Protein AF-A0A8H5XNK8-F1 (afdb_monomer_lite)

pLDDT: mean 71.05, std 21.67, range [24.95, 96.69]

Foldseek 3Di:
DDDDDDDDDDDDDDPDDDPPPPPDDPVRVCVVVVVVCPVDDQLVVDPVSVDDPPVSVVVLVVLVVDPWPALPVCNPDDLVVVVVVLLPAFQVRLVVQLVPGPVSVSSSCVDPLNVCCSVFPVVLVVLCVQFVNSRPHHSNLLSVQQADQAFPPPRHGFQKQQNNRRTGHHPVCLQFFLQLQKDFPVVQCCDPPNVVCCVVCVVQLVVLLVVLVWDKTWDFDPVCPVRRDIGIMTRLVSSLVSVCVVPVVCNVVSVVSSGRDDSVRSVSSMDRHWHQDPVVRDIDGDDPDPDPPPDDDDDDDDDDDDDDDDDDDPVGPPDDDPDDDDDDDDDDDDDDDQAFPDPDPPGQGDLDDDPVCVVVVQDNVNVNVVSVD

Radius of gyration: 31.31 Å; chains: 1; bounding box: 100×71×87 Å

Organism: NCBI:txid78864

Secondary structure (DSSP, 8-state):
---------PPPPPS----------HHHHHHHHHHT-TT---GGG-TTTTS--HHHHHHHHHTTSS-PPP-GGGGGS-HHHHHHHHHHSBHHHHHHHHHH-HHHHHHHHH-HHHHHHHHH-HHHHHHHHHTT-TTT-BHHHHHHHHH--B-TTTSSB--EEETTTTEEE-HHHHHH-GGG-EEEHHHHTTSTTHHHHHHHHHHHHHHHHHHTT--EEEEE-TT-GGG--EEEEEEHHHHHHHHHHH-GGGHHHHHHHHSS--HHHHHHTEEE--EEETTTTEEE-S-SS------------------------TT-TT---S--PPPP-----S-----BSSSSTTPPBPS---GGGGGGT--HHHHHHHH--

InterPro domains:
  IPR001810 F-box domain [PF00646] (75-114)
  IPR001810 F-box domain [PS50181] (71-117)
  IPR001810 F-box domain [SM00256] (77-117)
  IPR036047 F-box-like domain superfamily [SSF81383] (67-143)

Structure (mmCIF, N/CA/C/O backbone):
data_AF-A0A8H5XNK8-F1
#
_entry.id   AF-A0A8H5XNK8-F1
#
loop_
_atom_site.group_PDB
_atom_site.id
_atom_site.type_symbol
_atom_site.label_atom_id
_atom_site.label_alt_id
_atom_site.label_comp_id
_atom_site.label_asym_id
_atom_site.label_entity_id
_atom_site.label_seq_id
_atom_site.pdbx_PDB_ins_code
_atom_site.Cartn_x
_atom_site.Cartn_y
_atom_site.Cartn_z
_atom_site.occupancy
_atom_site.B_iso_or_equiv
_atom_site.auth_seq_id
_atom_site.auth_comp_id
_atom_site.auth_asym_id
_atom_site.auth_atom_id
_atom_site.pdbx_PDB_model_num
ATOM 1 N N . MET A 1 1 ? 76.153 5.757 34.297 1.00 32.72 1 MET A N 1
ATOM 2 C CA . MET A 1 1 ? 75.874 4.574 33.452 1.00 32.72 1 MET A CA 1
ATOM 3 C C . MET A 1 1 ? 74.370 4.561 33.191 1.00 32.72 1 MET A C 1
ATOM 5 O O . MET A 1 1 ? 73.627 4.430 34.147 1.00 32.72 1 MET A O 1
ATOM 9 N N . ALA A 1 2 ? 73.928 5.152 32.073 1.00 27.48 2 ALA A N 1
ATOM 10 C CA . ALA A 1 2 ? 73.467 4.457 30.849 1.00 27.48 2 ALA A CA 1
ATOM 11 C C . ALA A 1 2 ? 72.125 3.717 31.084 1.00 27.48 2 ALA A C 1
ATOM 13 O O . ALA A 1 2 ? 72.091 2.770 31.853 1.00 27.48 2 ALA A O 1
ATOM 14 N N . SER A 1 3 ? 70.970 4.271 30.678 1.00 26.03 3 SER A N 1
ATOM 15 C CA . SER A 1 3 ? 70.318 4.142 29.350 1.00 26.03 3 SER A CA 1
ATOM 16 C C . SER A 1 3 ? 70.072 2.695 28.902 1.00 26.03 3 SER A C 1
ATOM 18 O O . SER A 1 3 ? 71.036 1.965 28.710 1.00 26.03 3 SER A O 1
ATOM 20 N N . ILE A 1 4 ? 68.810 2.322 28.643 1.00 28.48 4 ILE A N 1
ATOM 21 C CA . ILE A 1 4 ? 68.252 2.020 27.302 1.00 28.48 4 ILE A CA 1
ATOM 22 C C . ILE A 1 4 ? 66.760 1.637 27.421 1.00 28.48 4 ILE A C 1
ATOM 24 O O . ILE A 1 4 ? 66.303 1.065 28.406 1.00 28.48 4 ILE A O 1
ATOM 28 N N . SER A 1 5 ? 66.028 2.046 26.389 1.00 28.84 5 SER A N 1
ATOM 29 C CA . SER A 1 5 ? 64.602 1.955 26.093 1.00 28.84 5 SER A CA 1
ATOM 30 C C . SER A 1 5 ? 64.026 0.539 25.939 1.00 28.84 5 SER A C 1
ATOM 32 O O . SER A 1 5 ? 64.722 -0.411 25.596 1.00 28.84 5 SER A O 1
ATOM 34 N N . ALA A 1 6 ? 62.699 0.442 26.071 1.00 29.59 6 ALA A N 1
ATOM 35 C CA . ALA A 1 6 ? 61.889 -0.646 25.529 1.00 29.59 6 ALA A CA 1
ATOM 36 C C . ALA A 1 6 ? 60.647 -0.068 24.831 1.00 29.59 6 ALA A C 1
ATOM 38 O O . ALA A 1 6 ? 60.169 1.014 25.166 1.00 29.59 6 ALA A O 1
ATOM 39 N N . ALA A 1 7 ? 60.211 -0.772 23.793 1.00 28.89 7 ALA A N 1
ATOM 40 C CA . ALA A 1 7 ? 59.585 -0.240 22.596 1.00 28.89 7 ALA A CA 1
ATOM 41 C C . ALA A 1 7 ? 58.053 -0.092 22.634 1.00 28.89 7 ALA A C 1
ATOM 43 O O . ALA A 1 7 ? 57.337 -0.836 23.298 1.00 28.89 7 ALA A O 1
ATOM 44 N N . ASN A 1 8 ? 57.602 0.852 21.802 1.00 30.77 8 ASN A N 1
ATOM 45 C CA . ASN A 1 8 ? 56.279 1.013 21.201 1.00 30.77 8 ASN A CA 1
ATOM 46 C C . ASN A 1 8 ? 55.412 -0.255 21.137 1.00 30.77 8 ASN A C 1
ATOM 48 O O . ASN A 1 8 ? 55.750 -1.212 20.441 1.00 30.77 8 ASN A O 1
ATOM 52 N N . THR A 1 9 ? 54.193 -0.159 21.670 1.00 34.34 9 THR A N 1
ATOM 53 C CA . THR A 1 9 ? 53.023 -0.788 21.045 1.00 34.34 9 THR A CA 1
ATOM 54 C C . THR A 1 9 ? 51.966 0.289 20.820 1.00 34.34 9 THR A C 1
ATOM 56 O O . THR A 1 9 ? 51.575 1.017 21.729 1.00 34.34 9 THR A O 1
ATOM 59 N N . ASN A 1 10 ? 51.614 0.464 19.548 1.00 31.45 10 ASN A N 1
ATOM 60 C CA . ASN A 1 10 ? 50.808 1.566 19.046 1.00 31.45 10 ASN A CA 1
ATOM 61 C C . ASN A 1 10 ? 49.364 1.484 19.548 1.00 31.45 10 ASN A C 1
ATOM 63 O O . ASN A 1 10 ? 48.697 0.458 19.414 1.00 31.45 10 ASN A O 1
ATOM 67 N N . SER A 1 11 ? 48.876 2.611 20.055 1.00 34.69 11 SER A N 1
ATOM 68 C CA . SER A 1 11 ? 47.466 2.894 20.276 1.00 34.69 11 SER A CA 1
ATOM 69 C C . SER A 1 11 ? 46.718 2.927 18.940 1.00 34.69 11 SER A C 1
ATOM 71 O O . SER A 1 11 ? 47.108 3.617 18.000 1.00 34.69 11 SER A O 1
ATOM 73 N N . VAL A 1 12 ? 45.625 2.168 18.856 1.00 35.09 12 VAL A N 1
ATOM 74 C CA . VAL A 1 12 ? 44.656 2.232 17.754 1.00 35.09 12 VAL A CA 1
ATOM 75 C C . VAL A 1 12 ? 43.855 3.533 17.897 1.00 35.09 12 VAL A C 1
ATOM 77 O O . VAL A 1 12 ? 43.151 3.681 18.899 1.00 35.09 12 VAL A O 1
ATOM 80 N N . PRO A 1 13 ? 43.914 4.480 16.942 1.00 35.59 13 PRO A N 1
ATOM 81 C CA . PRO A 1 13 ? 43.094 5.683 16.997 1.00 35.59 13 PRO A CA 1
ATOM 82 C C . PRO A 1 13 ? 41.694 5.403 16.438 1.00 35.59 13 PRO A C 1
ATOM 84 O O . PRO A 1 13 ? 41.540 4.831 15.357 1.00 35.59 13 PRO A O 1
ATOM 87 N N . GLY A 1 14 ? 40.670 5.831 17.178 1.00 32.03 14 GLY A N 1
ATOM 88 C CA . GLY A 1 14 ? 39.282 5.883 16.721 1.00 32.03 14 GLY A CA 1
ATOM 89 C C . GLY A 1 14 ? 39.064 6.870 15.560 1.00 32.03 14 GLY A C 1
ATOM 90 O O . GLY A 1 14 ? 39.940 7.676 15.239 1.00 32.03 14 GLY A O 1
ATOM 91 N N . PRO A 1 15 ? 37.890 6.830 14.903 1.00 34.53 15 PRO A N 1
ATOM 92 C CA . PRO A 1 15 ? 37.631 7.575 13.680 1.00 34.53 15 PRO A CA 1
ATOM 93 C C . PRO A 1 15 ? 37.173 9.000 14.011 1.00 34.53 15 PRO A C 1
ATOM 95 O O . PRO A 1 15 ? 36.000 9.329 13.863 1.00 34.53 15 PRO A O 1
ATOM 98 N N . SER A 1 16 ? 38.070 9.860 14.488 1.00 40.97 16 SER A N 1
ATOM 99 C CA . SER A 1 16 ? 37.728 11.271 14.704 1.00 40.97 16 SER A CA 1
ATOM 100 C C . SER A 1 16 ? 38.958 12.171 14.777 1.00 40.97 16 SER A C 1
ATOM 102 O O . SER A 1 16 ? 39.317 12.624 15.858 1.00 40.97 16 SER A O 1
ATOM 104 N N . SER A 1 17 ? 39.577 12.431 13.623 1.00 40.44 17 SER A N 1
ATOM 105 C CA . SER A 1 17 ? 40.285 13.688 13.307 1.00 40.44 17 SER A CA 1
ATOM 106 C C . SER A 1 17 ? 41.051 13.551 11.987 1.00 40.44 17 SER A C 1
ATOM 108 O O . SER A 1 17 ? 42.273 13.465 11.954 1.00 40.44 17 SER A O 1
ATOM 110 N N . ILE A 1 18 ? 40.336 13.546 10.859 1.00 34.66 18 ILE A N 1
ATOM 111 C CA . ILE A 1 18 ? 40.973 13.941 9.597 1.00 34.66 18 ILE A CA 1
ATOM 112 C C . ILE A 1 18 ? 40.663 15.430 9.434 1.00 34.66 18 ILE A C 1
ATOM 114 O O . ILE A 1 18 ? 39.493 15.757 9.214 1.00 34.66 18 ILE A O 1
ATOM 118 N N . PRO A 1 19 ? 41.644 16.341 9.562 1.00 39.75 19 PRO A N 1
ATOM 119 C CA . PRO A 1 19 ? 41.454 17.718 9.145 1.00 39.75 19 PRO A CA 1
ATOM 120 C C . PRO A 1 19 ? 41.376 17.698 7.619 1.00 39.75 19 PRO A C 1
ATOM 122 O O . PRO A 1 19 ? 42.378 17.577 6.919 1.00 39.75 19 PRO A O 1
ATOM 125 N N . GLN A 1 20 ? 40.156 17.692 7.094 1.00 42.81 20 GLN A N 1
ATOM 126 C CA . GLN A 1 20 ? 39.916 17.830 5.669 1.00 42.81 20 GLN A CA 1
ATOM 127 C C . GLN A 1 20 ? 39.694 19.307 5.371 1.00 42.81 20 GLN A C 1
ATOM 129 O O . GLN A 1 20 ? 38.555 19.747 5.239 1.00 42.81 20 GLN A O 1
ATOM 134 N N . ASP A 1 21 ? 40.790 20.047 5.194 1.00 45.97 21 ASP A N 1
ATOM 135 C CA . ASP A 1 21 ? 40.783 21.228 4.326 1.00 45.97 21 ASP A CA 1
ATOM 136 C C . ASP A 1 21 ? 40.610 20.746 2.881 1.00 45.97 21 ASP A C 1
ATOM 138 O O . ASP A 1 21 ? 41.521 20.733 2.055 1.00 45.97 21 ASP A O 1
ATOM 142 N N . ILE A 1 22 ? 39.411 20.251 2.584 1.00 49.03 22 ILE A N 1
ATOM 143 C CA . ILE A 1 22 ? 39.001 19.919 1.233 1.00 49.03 22 ILE A CA 1
ATOM 144 C C . ILE A 1 22 ? 38.351 21.176 0.674 1.00 49.03 22 ILE A C 1
ATOM 146 O O . ILE A 1 22 ? 37.147 21.401 0.793 1.00 49.03 22 ILE A O 1
ATOM 150 N N . ILE A 1 23 ? 39.168 21.985 0.003 1.00 54.19 23 ILE A N 1
ATOM 151 C CA . ILE A 1 23 ? 38.692 22.958 -0.980 1.00 54.19 23 ILE A CA 1
ATOM 152 C C . ILE A 1 23 ? 38.263 22.158 -2.222 1.00 54.19 23 ILE A C 1
ATOM 154 O O . ILE A 1 23 ? 38.895 22.212 -3.271 1.00 54.19 23 ILE A O 1
ATOM 158 N N . ALA A 1 24 ? 37.222 21.333 -2.094 1.00 53.94 24 ALA A N 1
ATOM 159 C CA . ALA A 1 24 ? 36.575 20.707 -3.238 1.00 53.94 24 ALA A CA 1
ATOM 160 C C . ALA A 1 24 ? 35.239 21.391 -3.462 1.00 53.94 24 ALA A C 1
ATOM 162 O O . ALA A 1 24 ? 34.384 21.479 -2.578 1.00 53.94 24 ALA A O 1
ATOM 163 N N . THR A 1 25 ? 35.045 21.857 -4.687 1.00 57.81 25 THR A N 1
ATOM 164 C CA . THR A 1 25 ? 33.745 22.359 -5.115 1.00 57.81 25 THR A CA 1
ATOM 165 C C . THR A 1 25 ? 32.716 21.230 -5.048 1.00 57.81 25 THR A C 1
ATOM 167 O O . THR A 1 25 ? 33.030 20.055 -5.257 1.00 57.81 25 THR A O 1
ATOM 170 N N . ARG A 1 26 ? 31.450 21.574 -4.778 1.00 51.44 26 ARG A N 1
ATOM 171 C CA . ARG A 1 26 ? 30.322 20.622 -4.724 1.00 51.44 26 ARG A CA 1
ATOM 172 C C . ARG A 1 26 ? 30.320 19.645 -5.911 1.00 51.44 26 ARG A C 1
ATOM 174 O O . ARG A 1 26 ? 30.007 18.473 -5.736 1.00 51.44 26 ARG A O 1
ATOM 181 N N . SER A 1 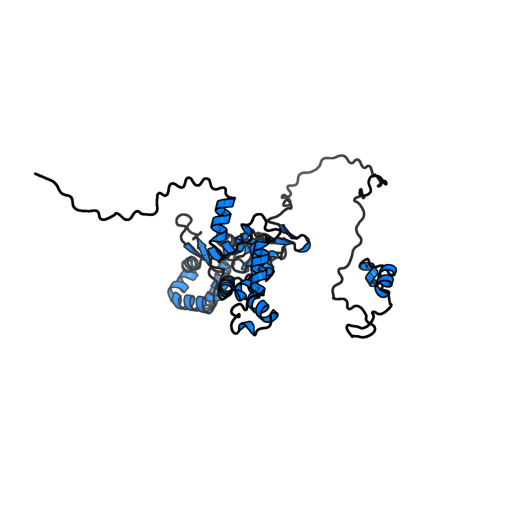27 ? 30.704 20.108 -7.099 1.00 50.09 27 SER A N 1
ATOM 182 C CA . SER A 1 27 ? 30.832 19.310 -8.324 1.00 50.09 27 SER A CA 1
ATOM 183 C C . SER A 1 27 ? 31.926 18.236 -8.259 1.00 50.09 27 SER A C 1
ATOM 185 O O . SER A 1 27 ? 31.691 17.122 -8.719 1.00 50.09 27 SER A O 1
ATOM 187 N N . GLN A 1 28 ? 33.086 18.519 -7.660 1.00 54.88 28 GLN A N 1
ATOM 188 C CA . GLN A 1 28 ? 34.176 17.549 -7.476 1.00 54.88 28 GLN A CA 1
ATOM 189 C C . GLN A 1 28 ? 33.830 16.485 -6.434 1.00 54.88 28 GLN A C 1
ATOM 191 O O . GLN A 1 28 ? 34.132 15.305 -6.619 1.00 54.88 28 GLN A O 1
ATOM 196 N N . ILE A 1 29 ? 33.146 16.881 -5.358 1.00 56.84 29 ILE A N 1
ATOM 197 C CA . ILE A 1 29 ? 32.638 15.934 -4.357 1.00 56.84 29 ILE A CA 1
ATOM 198 C C . ILE A 1 29 ? 31.609 15.010 -5.013 1.00 56.84 29 ILE A C 1
ATOM 200 O O . ILE A 1 29 ? 31.686 13.789 -4.870 1.00 56.84 29 ILE A O 1
ATOM 204 N N . LEU A 1 30 ? 30.685 15.580 -5.794 1.00 51.66 30 LEU A N 1
ATOM 205 C CA . LEU A 1 30 ? 29.700 14.805 -6.534 1.00 51.66 30 LEU A CA 1
ATOM 206 C C . LEU A 1 30 ? 30.373 13.861 -7.527 1.00 51.66 30 LEU A C 1
ATOM 208 O O . LEU A 1 30 ? 30.094 12.676 -7.436 1.00 51.66 30 LEU A O 1
ATOM 212 N N . SER A 1 31 ? 31.297 14.304 -8.387 1.00 49.34 31 SER A N 1
ATOM 213 C CA . SER A 1 31 ? 31.944 13.427 -9.381 1.00 49.34 31 SER A CA 1
ATOM 214 C C . SER A 1 31 ? 32.706 12.262 -8.736 1.00 49.34 31 SER A C 1
ATOM 216 O O . SER A 1 31 ? 32.579 11.114 -9.168 1.00 49.34 31 SER A O 1
ATOM 218 N N . THR A 1 32 ? 33.414 12.528 -7.638 1.00 49.41 32 THR A N 1
ATOM 219 C CA . THR A 1 32 ? 34.201 11.523 -6.913 1.00 49.41 32 THR A CA 1
ATOM 220 C C . THR A 1 32 ? 33.297 10.506 -6.208 1.00 49.41 32 THR A C 1
ATOM 222 O O . THR A 1 32 ? 33.551 9.298 -6.244 1.00 49.41 32 THR A O 1
ATOM 225 N N . CYS A 1 33 ? 32.193 10.962 -5.606 1.00 46.28 33 CYS A N 1
ATOM 226 C CA . CYS A 1 33 ? 31.203 10.086 -4.979 1.00 46.28 33 CYS A CA 1
ATOM 227 C C . CYS A 1 33 ? 30.304 9.356 -5.998 1.00 46.28 33 CYS A C 1
ATOM 229 O O . CYS A 1 33 ? 29.860 8.240 -5.713 1.00 46.28 33 CYS A O 1
ATOM 231 N N . PHE A 1 34 ? 30.065 9.938 -7.179 1.00 43.72 34 PHE A N 1
ATOM 232 C CA . PHE A 1 34 ? 29.278 9.351 -8.271 1.00 43.72 34 PHE A CA 1
ATOM 233 C C . PHE A 1 34 ? 30.010 8.155 -8.890 1.00 43.72 34 PHE A C 1
ATOM 235 O O . PHE A 1 34 ? 29.407 7.107 -9.118 1.00 43.72 34 PHE A O 1
ATOM 242 N N . TYR A 1 35 ? 31.330 8.269 -9.078 1.00 40.91 35 TYR A N 1
ATOM 243 C CA . TYR A 1 35 ? 32.138 7.229 -9.721 1.00 40.91 35 TYR A CA 1
ATOM 244 C C . TYR A 1 35 ? 32.355 5.988 -8.837 1.00 40.91 35 TYR A C 1
ATOM 246 O O . TYR A 1 35 ? 32.480 4.874 -9.344 1.00 40.91 35 TYR A O 1
ATOM 254 N N . LYS A 1 36 ? 32.335 6.136 -7.503 1.00 39.12 36 LYS A N 1
ATOM 255 C CA . LYS A 1 36 ? 32.510 5.005 -6.567 1.00 39.12 36 LYS A CA 1
ATOM 256 C C . LYS A 1 36 ? 31.215 4.260 -6.201 1.00 39.12 36 LYS A C 1
ATOM 258 O O . LYS A 1 36 ? 31.288 3.224 -5.544 1.00 39.12 36 LYS A O 1
ATOM 263 N N . ARG A 1 37 ? 30.028 4.715 -6.631 1.00 41.09 37 ARG A N 1
ATOM 264 C CA . ARG A 1 37 ? 28.730 4.051 -6.354 1.00 41.09 37 ARG A CA 1
ATOM 265 C C . ARG A 1 37 ? 28.011 3.594 -7.629 1.00 41.09 37 ARG A C 1
ATOM 267 O O . ARG A 1 37 ? 26.828 3.842 -7.827 1.00 41.09 37 ARG A O 1
ATOM 274 N N . THR A 1 38 ? 28.687 2.797 -8.450 1.00 41.47 38 THR A N 1
ATOM 275 C CA . THR A 1 38 ? 28.131 2.171 -9.673 1.00 41.47 38 THR A CA 1
ATOM 276 C C . THR A 1 38 ? 26.986 1.169 -9.431 1.00 41.47 38 THR A C 1
ATOM 278 O O . THR A 1 38 ? 26.374 0.675 -10.379 1.00 41.47 38 THR A O 1
ATOM 281 N N . LYS A 1 39 ? 26.650 0.859 -8.169 1.00 38.78 39 LYS A N 1
ATOM 282 C CA . LYS A 1 39 ? 25.538 -0.040 -7.807 1.00 38.78 39 LYS A CA 1
ATOM 283 C C . LYS A 1 39 ? 24.173 0.663 -7.770 1.00 38.78 39 LYS A C 1
ATOM 285 O O . LYS A 1 39 ? 23.156 -0.005 -7.941 1.00 38.78 39 LYS A O 1
ATOM 290 N N . TYR A 1 40 ? 24.146 1.987 -7.604 1.00 41.91 40 TYR A N 1
ATOM 291 C CA . TYR A 1 40 ? 22.915 2.771 -7.506 1.00 41.91 40 TYR A CA 1
ATOM 292 C C . TYR A 1 40 ? 23.060 4.086 -8.282 1.00 41.91 40 TYR A C 1
ATOM 294 O O . TYR A 1 40 ? 23.410 5.118 -7.716 1.00 41.91 40 TYR A O 1
ATOM 302 N N . TYR A 1 41 ? 22.805 4.050 -9.591 1.00 43.78 41 TYR A N 1
ATOM 303 C CA . TYR A 1 41 ? 22.605 5.280 -10.358 1.00 43.78 41 TYR A CA 1
ATOM 304 C C . TYR A 1 41 ? 21.284 5.911 -9.902 1.00 43.78 41 TYR A C 1
ATOM 306 O O . TYR A 1 41 ? 20.224 5.297 -10.047 1.00 43.78 41 TYR A O 1
ATOM 314 N N . PHE A 1 42 ? 21.367 7.099 -9.303 1.00 49.62 42 PHE A N 1
ATOM 315 C CA . PHE A 1 42 ? 20.225 7.908 -8.887 1.00 49.62 42 PHE A CA 1
ATOM 316 C C . PHE A 1 42 ? 20.154 9.129 -9.809 1.00 49.62 42 PHE A C 1
ATOM 318 O O . PHE A 1 42 ? 20.866 10.104 -9.558 1.00 49.62 42 PHE A O 1
ATOM 325 N N . PRO A 1 43 ? 19.319 9.094 -10.865 1.00 46.09 43 PRO A N 1
ATOM 326 C CA . PRO A 1 43 ? 19.233 10.177 -11.840 1.00 46.09 43 PRO A CA 1
ATOM 327 C C . PRO A 1 43 ? 19.004 11.540 -11.174 1.00 46.09 43 PRO A C 1
ATOM 329 O O . PRO A 1 43 ? 19.616 12.518 -11.553 1.00 46.09 43 PRO A O 1
ATOM 332 N N . HIS A 1 44 ? 18.210 11.605 -10.103 1.00 44.16 44 HIS A N 1
ATOM 333 C CA . HIS A 1 44 ? 17.762 12.856 -9.467 1.00 44.16 44 HIS A CA 1
ATOM 334 C C . HIS A 1 44 ? 18.840 13.688 -8.756 1.00 44.16 44 HIS A C 1
ATOM 336 O O . HIS A 1 44 ? 18.548 14.800 -8.327 1.00 44.16 44 HIS A O 1
ATOM 342 N N . HIS A 1 45 ? 20.064 13.176 -8.613 1.00 45.97 45 HIS A N 1
ATOM 343 C CA . HIS A 1 45 ? 21.196 13.958 -8.102 1.00 45.97 45 HIS A CA 1
ATOM 344 C C . HIS A 1 45 ? 22.039 14.592 -9.213 1.00 45.97 45 HIS A C 1
ATOM 346 O O . HIS A 1 45 ? 22.966 15.343 -8.910 1.00 45.97 45 HIS A O 1
ATOM 352 N N . ASP A 1 46 ? 21.719 14.301 -10.473 1.00 48.66 46 ASP A N 1
ATOM 353 C CA . ASP A 1 46 ? 22.350 14.904 -11.634 1.00 48.66 46 ASP A CA 1
ATOM 354 C C . ASP A 1 46 ? 21.573 16.180 -12.030 1.00 48.66 46 ASP A C 1
ATOM 356 O O . ASP A 1 46 ? 20.393 16.115 -12.379 1.00 48.66 46 ASP A O 1
ATOM 360 N N . PRO A 1 47 ? 22.183 17.373 -11.942 1.00 46.06 47 PRO A N 1
ATOM 361 C CA . PRO A 1 47 ? 21.529 18.618 -12.332 1.00 46.06 47 PRO A CA 1
ATOM 362 C C . PRO A 1 47 ? 21.238 18.714 -13.844 1.00 46.06 47 PRO A C 1
ATOM 364 O O . PRO A 1 47 ? 20.552 19.645 -14.251 1.00 46.06 47 PRO A O 1
ATOM 367 N N . GLN A 1 48 ? 21.707 17.768 -14.672 1.00 49.69 48 GLN A N 1
ATOM 368 C CA . GLN A 1 48 ? 21.480 17.722 -16.126 1.00 49.69 48 GLN A CA 1
ATOM 369 C C . GLN A 1 48 ? 20.464 16.645 -16.575 1.00 49.69 48 GLN A C 1
ATOM 371 O O . GLN A 1 48 ? 20.406 16.300 -17.751 1.00 49.69 48 GLN A O 1
ATOM 376 N N . VAL A 1 49 ? 19.613 16.139 -15.668 1.00 48.28 49 VAL A N 1
ATOM 377 C CA . VAL A 1 49 ? 18.629 15.042 -15.884 1.00 48.28 49 VAL A CA 1
ATOM 378 C C . VAL A 1 49 ? 17.734 15.146 -17.123 1.00 48.28 49 VAL A C 1
ATOM 380 O O . VAL A 1 49 ? 17.173 14.134 -17.546 1.00 48.28 49 VAL A O 1
ATOM 383 N N . GLU A 1 50 ? 17.547 16.328 -17.706 1.00 49.69 50 GLU A N 1
ATOM 384 C CA . GLU A 1 50 ? 16.670 16.486 -18.872 1.00 49.69 50 GLU A CA 1
ATOM 385 C C . GLU A 1 50 ? 17.211 15.802 -20.135 1.00 49.69 50 GLU A C 1
ATOM 387 O O . GLU A 1 50 ? 16.420 15.382 -20.979 1.00 49.69 50 GLU A O 1
ATOM 392 N N . GLN A 1 51 ? 18.523 15.565 -20.215 1.00 53.75 51 GLN A N 1
ATOM 393 C CA . GLN A 1 51 ? 19.141 14.701 -21.218 1.00 53.75 51 GLN A CA 1
ATOM 394 C C . GLN A 1 51 ? 20.195 13.839 -20.527 1.00 53.75 51 GLN A C 1
ATOM 396 O O . GLN A 1 51 ? 21.174 14.357 -19.999 1.00 53.75 51 GLN A O 1
ATOM 401 N N . PHE A 1 52 ? 20.014 12.512 -20.526 1.00 48.38 52 PHE A N 1
ATOM 402 C CA . PHE A 1 52 ? 21.062 11.603 -20.053 1.00 48.38 52 PHE A CA 1
ATOM 403 C C . PHE A 1 52 ? 22.395 11.982 -20.719 1.00 48.38 52 PHE A C 1
ATOM 405 O O . PHE A 1 52 ? 22.445 12.184 -21.934 1.00 48.38 52 PHE A O 1
ATOM 412 N N . SER A 1 53 ? 23.474 12.104 -19.942 1.00 52.84 53 SER A N 1
ATOM 413 C CA . SER A 1 53 ? 24.777 12.455 -20.510 1.00 52.84 53 SER A CA 1
ATOM 414 C C . SER A 1 53 ? 25.208 11.415 -21.554 1.00 52.84 53 SER A C 1
ATOM 416 O O . SER A 1 53 ? 24.808 10.246 -21.492 1.00 52.84 53 SER A O 1
ATOM 418 N N . LYS A 1 54 ? 26.050 11.808 -22.522 1.00 53.94 54 LYS A N 1
ATOM 419 C CA . LYS A 1 54 ? 26.578 10.883 -23.546 1.00 53.94 54 LYS A CA 1
ATOM 420 C C . LYS A 1 54 ? 27.209 9.631 -22.929 1.00 53.94 54 LYS A C 1
ATOM 422 O O . LYS A 1 54 ? 27.099 8.560 -23.517 1.00 53.94 54 LYS A O 1
ATOM 427 N N . ASP A 1 55 ? 27.815 9.739 -21.750 1.00 51.19 55 ASP A N 1
ATOM 428 C CA . ASP A 1 55 ? 28.423 8.605 -21.049 1.00 51.19 55 ASP A CA 1
ATOM 429 C C . ASP A 1 55 ? 27.385 7.694 -20.378 1.00 51.19 55 ASP A C 1
ATOM 431 O O . ASP A 1 55 ? 27.559 6.477 -20.372 1.00 51.19 55 ASP A O 1
ATOM 435 N N . VAL A 1 56 ? 26.263 8.241 -19.896 1.00 54.38 56 VAL A N 1
ATOM 436 C CA . VAL A 1 56 ? 25.116 7.449 -19.422 1.00 54.38 56 VAL A CA 1
ATOM 437 C C . VAL A 1 56 ? 24.446 6.726 -20.593 1.00 54.38 56 VAL A C 1
ATOM 439 O O . VAL A 1 56 ? 24.202 5.522 -20.506 1.00 54.38 56 VAL A O 1
ATOM 442 N N . TYR A 1 57 ? 24.245 7.405 -21.729 1.00 54.97 57 TYR A N 1
ATOM 443 C CA . TYR A 1 57 ? 23.825 6.754 -22.975 1.00 54.97 57 TYR A CA 1
ATOM 444 C C . TYR A 1 57 ? 24.814 5.671 -23.416 1.00 54.97 57 TYR A C 1
ATOM 446 O O . TYR A 1 57 ? 24.377 4.614 -23.859 1.00 54.97 57 TYR A O 1
ATOM 454 N N . ARG A 1 58 ? 26.129 5.886 -23.262 1.00 53.25 58 ARG A N 1
ATOM 455 C CA . ARG A 1 58 ? 27.174 4.905 -23.606 1.00 53.25 58 ARG A CA 1
ATOM 456 C C . ARG A 1 58 ? 27.197 3.700 -22.656 1.00 53.25 58 ARG A C 1
ATOM 458 O O . ARG A 1 58 ? 27.426 2.576 -23.088 1.00 53.25 58 ARG A O 1
ATOM 465 N N . LEU A 1 59 ? 26.914 3.906 -21.371 1.00 54.53 59 LEU A N 1
ATOM 466 C CA . LEU A 1 59 ? 26.727 2.839 -20.381 1.00 54.53 59 LEU A CA 1
ATOM 467 C C . LEU A 1 59 ? 25.500 1.985 -20.702 1.00 54.53 59 LEU A C 1
ATOM 469 O O . LEU A 1 59 ? 25.584 0.755 -20.680 1.00 54.53 59 LEU A O 1
ATOM 473 N N . PHE A 1 60 ? 24.376 2.625 -21.038 1.00 49.94 60 PHE A N 1
ATOM 474 C CA . PHE A 1 60 ? 23.201 1.910 -21.519 1.00 49.94 60 PHE A CA 1
ATOM 475 C C . PHE A 1 60 ? 23.500 1.212 -22.850 1.00 49.94 60 PHE A C 1
ATOM 477 O O . PHE A 1 60 ? 23.177 0.038 -22.966 1.00 49.94 60 PHE A O 1
ATOM 484 N N . SER A 1 61 ? 24.188 1.853 -23.804 1.00 50.75 61 SER A N 1
ATOM 485 C CA . SER A 1 61 ? 24.508 1.278 -25.121 1.00 50.75 61 SER A CA 1
ATOM 486 C C . SER A 1 61 ? 25.465 0.074 -25.046 1.00 50.75 61 SER A C 1
ATOM 488 O O . SER A 1 61 ? 25.279 -0.906 -25.767 1.00 50.75 61 SER A O 1
ATOM 490 N N . HIS A 1 62 ? 26.433 0.076 -24.123 1.00 44.56 62 HIS A N 1
ATOM 491 C CA . HIS A 1 62 ? 27.299 -1.081 -23.858 1.00 44.56 62 HIS A CA 1
ATOM 492 C C . HIS A 1 62 ? 26.584 -2.242 -23.152 1.00 44.56 62 HIS A C 1
ATOM 494 O O . HIS A 1 62 ? 27.026 -3.384 -23.286 1.00 44.56 62 HIS A O 1
ATOM 500 N N . CYS A 1 63 ? 25.457 -2.000 -22.470 1.00 44.03 63 CYS A N 1
ATOM 501 C CA . CYS A 1 63 ? 24.614 -3.082 -21.947 1.00 44.03 63 CYS A CA 1
ATOM 502 C C . CYS A 1 63 ? 23.919 -3.897 -23.054 1.00 44.03 63 CYS A C 1
ATOM 504 O O . CYS A 1 63 ? 23.452 -4.993 -22.760 1.00 44.03 63 CYS A O 1
ATOM 506 N N . TYR A 1 64 ? 23.866 -3.405 -24.300 1.00 44.25 64 TYR A N 1
ATOM 507 C CA . TYR A 1 64 ? 23.284 -4.137 -25.437 1.00 44.25 64 TYR A CA 1
ATOM 508 C C . TYR A 1 64 ? 24.307 -4.947 -26.244 1.00 44.25 64 TYR A C 1
ATOM 510 O O . TYR A 1 64 ? 23.908 -5.756 -27.072 1.00 44.25 64 TYR A O 1
ATOM 518 N N . LYS A 1 65 ? 25.615 -4.718 -26.052 1.00 41.62 65 LYS A N 1
ATOM 519 C CA . LYS A 1 65 ? 26.669 -5.266 -26.932 1.00 41.62 65 LYS A CA 1
ATOM 520 C C . LYS A 1 65 ? 27.481 -6.419 -26.348 1.00 41.62 65 LYS A C 1
ATOM 522 O O . LYS A 1 65 ? 28.390 -6.905 -27.005 1.00 41.62 65 LYS A O 1
ATOM 527 N N . THR A 1 66 ? 27.189 -6.857 -25.131 1.00 42.53 66 THR A N 1
ATOM 528 C CA . THR A 1 66 ? 27.849 -8.028 -24.540 1.00 42.53 66 THR A CA 1
ATOM 529 C C . THR A 1 66 ? 26.787 -9.050 -24.197 1.00 42.53 66 THR A C 1
ATOM 531 O O . THR A 1 66 ? 25.714 -8.667 -23.737 1.00 42.53 66 THR A O 1
ATOM 534 N N . GLU A 1 67 ? 27.064 -10.328 -24.441 1.00 50.62 67 GLU A N 1
ATOM 535 C CA . GLU A 1 67 ? 26.279 -11.455 -23.939 1.00 50.62 67 GLU A CA 1
ATOM 536 C C . GLU A 1 67 ? 26.258 -11.379 -22.403 1.00 50.62 67 GLU A C 1
ATOM 538 O O . GLU A 1 67 ? 27.097 -11.929 -21.694 1.00 50.62 67 GLU A O 1
ATOM 543 N N . VAL A 1 68 ? 25.354 -10.558 -21.869 1.00 50.06 68 VAL A N 1
ATOM 544 C CA . VAL A 1 68 ? 25.173 -10.364 -20.433 1.00 50.06 68 VAL A CA 1
ATOM 545 C C . VAL A 1 68 ? 24.643 -11.680 -19.873 1.00 50.06 68 VAL A C 1
ATOM 547 O O . VAL A 1 68 ? 23.735 -12.242 -20.493 1.00 50.06 68 VAL A O 1
ATOM 550 N N . PRO A 1 69 ? 25.135 -12.160 -18.709 1.00 54.72 69 PRO A N 1
ATOM 551 C CA . PRO A 1 69 ? 24.595 -13.355 -18.076 1.00 54.72 69 PRO A CA 1
ATOM 552 C C . PRO A 1 69 ? 23.075 -13.243 -18.057 1.00 54.72 69 PRO A C 1
ATOM 554 O O . PRO A 1 69 ? 22.512 -12.236 -17.601 1.00 54.72 69 PRO A O 1
ATOM 557 N N . ASN A 1 70 ? 22.459 -14.236 -18.694 1.00 65.56 70 ASN A N 1
ATOM 558 C CA . ASN A 1 70 ? 21.041 -14.291 -18.990 1.00 65.56 70 ASN A CA 1
ATOM 559 C C . ASN A 1 70 ? 20.213 -14.046 -17.716 1.00 65.56 70 ASN A C 1
ATOM 561 O O . ASN A 1 70 ? 20.686 -14.162 -16.584 1.00 65.56 70 ASN A O 1
ATOM 565 N N . LEU A 1 71 ? 18.931 -13.727 -17.872 1.00 75.81 71 LEU A N 1
ATOM 566 C CA . LEU A 1 71 ? 17.978 -13.680 -16.756 1.00 75.81 71 LEU A CA 1
ATOM 567 C C . LEU A 1 71 ? 17.722 -15.092 -16.157 1.00 75.81 71 LEU A C 1
ATOM 569 O O . LEU A 1 71 ? 16.673 -15.347 -15.572 1.00 75.81 71 LEU A O 1
ATOM 573 N N . GLY A 1 72 ? 18.650 -16.036 -16.348 1.00 80.12 72 GLY A N 1
ATOM 574 C CA . GLY A 1 72 ? 18.475 -17.456 -16.107 1.00 80.12 72 GLY A CA 1
ATOM 575 C C . GLY A 1 72 ? 17.316 -18.011 -16.923 1.00 80.12 72 GLY A C 1
ATOM 576 O O . GLY A 1 72 ? 17.103 -17.648 -18.082 1.00 80.12 72 GLY A O 1
ATOM 577 N N . ILE A 1 73 ? 16.522 -18.857 -16.273 1.00 80.81 73 ILE A N 1
ATOM 578 C CA . ILE A 1 73 ? 15.316 -19.450 -16.853 1.00 80.81 73 ILE A CA 1
ATOM 579 C C . ILE A 1 73 ? 14.265 -18.400 -17.246 1.00 80.81 73 ILE A C 1
ATOM 581 O O . ILE A 1 73 ? 13.529 -18.611 -18.206 1.00 80.81 73 ILE A O 1
ATOM 585 N N . LEU A 1 74 ? 14.246 -17.235 -16.581 1.00 83.69 74 LEU A N 1
ATOM 586 C CA . LEU A 1 74 ? 13.317 -16.145 -16.897 1.00 83.69 74 LEU A CA 1
ATOM 587 C C . LEU A 1 74 ? 13.623 -15.491 -18.250 1.00 83.69 74 LEU A C 1
ATOM 589 O O . LEU A 1 74 ? 12.773 -14.793 -18.787 1.00 83.69 74 LEU A O 1
ATOM 593 N N . ALA A 1 75 ? 14.804 -15.728 -18.833 1.00 80.81 75 ALA A N 1
ATOM 594 C CA . ALA A 1 75 ? 15.122 -15.254 -20.180 1.00 80.81 75 ALA A CA 1
ATOM 595 C C . ALA A 1 75 ? 14.289 -15.955 -21.267 1.00 80.81 75 ALA A C 1
ATOM 597 O O . ALA A 1 75 ? 14.252 -15.479 -22.395 1.00 80.81 75 ALA A O 1
ATOM 598 N N . ARG A 1 76 ? 13.634 -17.076 -20.931 1.00 82.75 76 ARG A N 1
ATOM 599 C CA . ARG A 1 76 ? 12.716 -17.793 -21.825 1.00 82.75 76 ARG A CA 1
ATOM 600 C C . ARG A 1 76 ? 11.324 -17.161 -21.885 1.00 82.75 76 ARG A C 1
ATOM 602 O O . ARG A 1 76 ? 10.536 -17.544 -22.741 1.00 82.75 76 ARG A O 1
ATOM 609 N N . LEU A 1 77 ? 11.005 -16.245 -20.969 1.00 82.75 77 LEU A N 1
ATOM 610 C CA . LEU A 1 77 ? 9.708 -15.578 -20.951 1.00 82.75 77 LEU A CA 1
ATOM 611 C C . LEU A 1 77 ? 9.664 -14.479 -22.023 1.00 82.75 77 LEU A C 1
ATOM 613 O O . LEU A 1 77 ? 10.634 -13.723 -22.147 1.00 82.75 77 LEU A O 1
ATOM 617 N N . PRO A 1 78 ? 8.544 -14.342 -22.757 1.00 85.44 78 PRO A N 1
ATOM 618 C CA . PRO A 1 78 ? 8.294 -13.166 -23.579 1.00 85.44 78 PRO A CA 1
ATOM 619 C C . PRO A 1 78 ? 8.365 -11.887 -22.744 1.00 85.44 78 PRO A C 1
ATOM 621 O O . PRO A 1 78 ? 8.073 -11.898 -21.543 1.00 85.44 78 PRO A O 1
ATOM 624 N N . GLN A 1 79 ? 8.725 -10.777 -23.391 1.00 81.44 79 GLN A N 1
ATOM 625 C CA . GLN A 1 79 ? 8.869 -9.490 -22.716 1.00 81.44 79 GLN A CA 1
ATOM 626 C C . GLN A 1 79 ? 7.580 -9.087 -21.991 1.00 81.44 79 GLN A C 1
ATOM 628 O O . GLN A 1 79 ? 7.650 -8.767 -20.810 1.00 81.44 79 GLN A O 1
ATOM 633 N N . ASP A 1 80 ? 6.418 -9.217 -22.632 1.00 86.19 80 ASP A N 1
ATOM 634 C CA . ASP A 1 80 ? 5.126 -8.823 -22.050 1.00 86.19 80 ASP A CA 1
ATOM 635 C C . ASP A 1 80 ? 4.808 -9.574 -20.749 1.00 86.19 80 ASP A C 1
ATOM 637 O O . ASP A 1 80 ? 4.337 -8.989 -19.774 1.00 86.19 80 ASP A O 1
ATOM 641 N N . ILE A 1 81 ? 5.128 -10.873 -20.696 1.00 90.88 81 ILE A N 1
ATOM 642 C CA . ILE A 1 81 ? 4.923 -11.701 -19.499 1.00 90.88 81 ILE A CA 1
ATOM 643 C C . ILE A 1 81 ? 5.849 -11.245 -18.376 1.00 90.88 81 ILE A C 1
ATOM 645 O O . ILE A 1 81 ? 5.432 -11.129 -17.224 1.00 90.88 81 ILE A O 1
ATOM 649 N N . LEU A 1 82 ? 7.108 -10.957 -18.704 1.00 88.81 82 LEU A N 1
ATOM 650 C CA . LEU A 1 82 ? 8.056 -10.459 -17.721 1.00 88.81 82 LEU A CA 1
ATOM 651 C C . LEU A 1 82 ? 7.645 -9.081 -17.189 1.00 88.81 82 LEU A C 1
ATOM 653 O O . LEU A 1 82 ? 7.731 -8.846 -15.987 1.00 88.81 82 LEU A O 1
ATOM 657 N N . GLU A 1 83 ? 7.178 -8.182 -18.053 1.00 88.62 83 GLU A N 1
ATOM 658 C CA . GLU A 1 83 ? 6.651 -6.878 -17.647 1.00 88.62 83 GLU A CA 1
ATOM 659 C C . GLU A 1 83 ? 5.419 -7.024 -16.748 1.00 88.62 83 GLU A C 1
ATOM 661 O O . GLU A 1 83 ? 5.357 -6.380 -15.699 1.00 88.62 83 GLU A O 1
ATOM 666 N N . GLY A 1 84 ? 4.502 -7.938 -17.085 1.00 92.56 84 GLY A N 1
ATOM 667 C CA . GLY A 1 84 ? 3.346 -8.289 -16.258 1.00 92.56 84 GLY A CA 1
ATOM 668 C C . GLY A 1 84 ? 3.735 -8.769 -14.857 1.00 92.56 84 GLY A C 1
ATOM 669 O O . GLY A 1 84 ? 3.175 -8.299 -13.868 1.00 92.56 84 GLY A O 1
ATOM 670 N N . ILE A 1 85 ? 4.752 -9.631 -14.750 1.00 93.25 85 ILE A N 1
ATOM 671 C CA . ILE A 1 85 ? 5.300 -10.067 -13.454 1.00 93.25 85 ILE A CA 1
ATOM 672 C C . ILE A 1 85 ? 5.865 -8.868 -12.685 1.00 93.25 85 ILE A C 1
ATOM 674 O O . ILE A 1 85 ? 5.579 -8.691 -11.503 1.00 93.25 85 ILE A O 1
ATOM 678 N N . LEU A 1 86 ? 6.660 -8.021 -13.345 1.00 92.19 86 LEU A N 1
ATOM 679 C CA . LEU A 1 86 ? 7.311 -6.875 -12.709 1.00 92.19 86 LEU A CA 1
ATOM 680 C C . LEU A 1 86 ? 6.327 -5.800 -12.230 1.00 92.19 86 LEU A C 1
ATOM 682 O O . LEU A 1 86 ? 6.638 -5.109 -11.259 1.00 92.19 86 LEU A O 1
ATOM 686 N N . LEU A 1 87 ? 5.159 -5.676 -12.864 1.00 93.88 87 LEU A N 1
ATOM 687 C CA . LEU A 1 87 ? 4.068 -4.805 -12.413 1.00 93.88 87 LEU A CA 1
ATOM 688 C C . LEU A 1 87 ? 3.447 -5.268 -11.088 1.00 93.88 87 LEU A C 1
ATOM 690 O O . LEU A 1 87 ? 2.967 -4.430 -10.329 1.00 93.88 87 LEU A O 1
ATOM 694 N N . GLN A 1 88 ? 3.475 -6.571 -10.802 1.00 95.06 88 GLN A N 1
ATOM 695 C CA . GLN A 1 88 ? 2.857 -7.167 -9.611 1.00 95.06 88 GLN A CA 1
ATOM 696 C C . GLN A 1 88 ? 3.816 -7.300 -8.420 1.00 95.06 88 GLN A C 1
ATOM 698 O O . GLN A 1 88 ? 3.378 -7.586 -7.308 1.00 95.06 88 GLN A O 1
ATOM 703 N N . LEU A 1 89 ? 5.124 -7.101 -8.621 1.00 96.44 89 LEU A N 1
ATOM 704 C CA . LEU A 1 89 ? 6.092 -7.178 -7.527 1.00 96.44 89 LEU A CA 1
ATOM 705 C C . LEU A 1 89 ? 5.958 -5.986 -6.572 1.00 96.44 89 LEU A C 1
ATOM 707 O O . LEU A 1 89 ? 5.976 -4.823 -6.991 1.00 96.44 89 LEU A O 1
ATOM 711 N N . ASP A 1 90 ? 5.948 -6.278 -5.271 1.00 96.25 90 ASP A N 1
ATOM 712 C CA . ASP A 1 90 ? 6.118 -5.262 -4.235 1.00 96.25 90 ASP A CA 1
ATOM 713 C C . ASP A 1 90 ? 7.479 -4.550 -4.371 1.00 96.25 90 ASP A C 1
ATOM 715 O O . ASP A 1 90 ? 8.418 -5.048 -5.005 1.00 96.25 90 ASP A O 1
ATOM 719 N N . ILE A 1 91 ? 7.605 -3.355 -3.793 1.00 96.19 91 ILE A N 1
ATOM 720 C CA . ILE A 1 91 ? 8.803 -2.516 -3.930 1.00 96.19 91 ILE A CA 1
ATOM 721 C C . ILE A 1 91 ? 10.068 -3.246 -3.455 1.00 96.19 91 ILE A C 1
ATOM 723 O O . ILE A 1 91 ? 11.132 -3.060 -4.059 1.00 96.19 91 ILE A O 1
ATOM 727 N N . ASP A 1 92 ? 9.995 -4.069 -2.408 1.00 95.44 92 ASP A N 1
ATOM 728 C CA . ASP A 1 92 ? 11.156 -4.796 -1.892 1.00 95.44 92 ASP A CA 1
ATOM 729 C C . ASP A 1 92 ? 11.547 -5.965 -2.800 1.00 95.44 92 ASP A C 1
ATOM 731 O O . ASP A 1 92 ? 12.722 -6.092 -3.163 1.00 95.44 92 ASP A O 1
ATOM 735 N N . SER A 1 93 ? 10.584 -6.767 -3.245 1.00 96.69 93 SER A N 1
ATOM 736 C CA . SER A 1 93 ? 10.775 -7.848 -4.213 1.00 96.69 93 SER A CA 1
ATOM 737 C C . SER A 1 93 ? 11.286 -7.322 -5.554 1.00 96.69 93 SER A C 1
ATOM 739 O O . SER A 1 93 ? 12.254 -7.857 -6.098 1.00 96.69 93 SER A O 1
ATOM 741 N N . PHE A 1 94 ? 10.751 -6.202 -6.042 1.00 96.25 94 PHE A N 1
ATOM 742 C CA . PHE A 1 94 ? 11.227 -5.528 -7.250 1.00 96.25 94 PHE A CA 1
ATOM 743 C C . PHE A 1 94 ? 12.676 -5.043 -7.093 1.00 96.25 94 PHE A C 1
ATOM 745 O O . PHE A 1 94 ? 13.516 -5.216 -7.983 1.00 96.25 94 PHE A O 1
ATOM 752 N N . ARG A 1 95 ? 13.026 -4.466 -5.935 1.00 93.75 95 ARG A N 1
ATOM 753 C CA . ARG A 1 95 ? 14.410 -4.062 -5.637 1.00 93.75 95 ARG A CA 1
ATOM 754 C C . ARG A 1 95 ? 15.357 -5.253 -5.574 1.00 93.75 95 ARG A C 1
ATOM 756 O O . ARG A 1 95 ? 16.474 -5.128 -6.078 1.00 93.75 95 ARG A O 1
ATOM 763 N N . ARG A 1 96 ? 14.935 -6.376 -4.986 1.00 94.75 96 ARG A N 1
ATOM 764 C CA . ARG A 1 96 ? 15.709 -7.627 -4.965 1.00 94.75 96 ARG A CA 1
ATOM 765 C C . ARG A 1 96 ? 15.901 -8.162 -6.381 1.00 94.75 96 ARG A C 1
ATOM 767 O O . ARG A 1 96 ? 17.042 -8.403 -6.760 1.00 94.75 96 ARG A O 1
ATOM 774 N N . PHE A 1 97 ? 14.846 -8.216 -7.199 1.00 92.81 97 PHE A N 1
ATOM 775 C CA . PHE A 1 97 ? 14.925 -8.608 -8.611 1.00 92.81 97 PHE A CA 1
ATOM 776 C C . PHE A 1 97 ? 15.971 -7.782 -9.377 1.00 92.81 97 PHE A C 1
ATOM 778 O O . PHE A 1 97 ? 16.859 -8.334 -10.027 1.00 92.81 97 PHE A O 1
ATOM 785 N N . ARG A 1 98 ? 15.971 -6.451 -9.213 1.00 91.25 98 ARG A N 1
ATOM 786 C CA . ARG A 1 98 ? 16.978 -5.555 -9.827 1.00 91.25 98 ARG A CA 1
ATOM 787 C C . ARG A 1 98 ? 18.421 -5.817 -9.397 1.00 91.25 98 ARG A C 1
ATOM 789 O O . ARG A 1 98 ? 19.354 -5.291 -10.015 1.00 91.25 98 ARG A O 1
ATOM 796 N N . GLN A 1 99 ? 18.627 -6.550 -8.311 1.00 89.38 99 GLN A N 1
ATOM 797 C CA . GLN A 1 99 ? 19.947 -6.903 -7.802 1.00 89.38 99 GLN A CA 1
ATOM 798 C C . GLN A 1 99 ? 20.416 -8.284 -8.273 1.00 89.38 99 GLN A C 1
ATOM 800 O O . GLN A 1 99 ? 21.609 -8.546 -8.157 1.00 89.38 99 GLN A O 1
ATOM 805 N N . VAL A 1 100 ? 19.534 -9.106 -8.856 1.00 88.19 100 VAL A N 1
ATOM 806 C CA . VAL A 1 100 ? 19.848 -10.478 -9.294 1.00 88.19 100 VAL A CA 1
ATOM 807 C C . VAL A 1 100 ? 20.852 -10.501 -10.448 1.00 88.19 100 VAL A C 1
ATOM 809 O O . VAL A 1 100 ? 21.807 -11.267 -10.418 1.00 88.19 100 VAL A O 1
ATOM 812 N N . SER A 1 101 ? 20.680 -9.652 -11.467 1.00 84.19 101 SER A N 1
ATOM 813 C CA . SER A 1 101 ? 21.618 -9.577 -12.595 1.00 84.19 101 SER A CA 1
ATOM 814 C C . SER A 1 101 ? 21.659 -8.188 -13.236 1.00 84.19 101 SER A C 1
ATOM 816 O O . SER A 1 101 ? 20.783 -7.343 -13.021 1.00 84.19 101 SER A O 1
ATOM 818 N N . ARG A 1 102 ? 22.685 -7.936 -14.063 1.00 82.56 102 ARG A N 1
ATOM 819 C CA . ARG A 1 102 ? 22.767 -6.712 -14.882 1.00 82.56 102 ARG A CA 1
ATOM 820 C C . ARG A 1 102 ? 21.574 -6.595 -15.835 1.00 82.56 102 ARG A C 1
ATOM 822 O O . ARG A 1 102 ? 21.011 -5.509 -15.960 1.00 82.56 102 ARG A O 1
ATOM 829 N N . ARG A 1 103 ? 21.151 -7.714 -16.436 1.00 82.25 103 ARG A N 1
ATOM 830 C CA . ARG A 1 103 ? 19.982 -7.783 -17.323 1.00 82.25 103 ARG A CA 1
ATOM 831 C C . ARG A 1 103 ? 18.683 -7.462 -16.580 1.00 82.25 103 ARG A C 1
ATOM 833 O O . ARG A 1 103 ? 17.912 -6.643 -17.072 1.00 82.25 103 ARG A O 1
ATOM 840 N N . ALA A 1 104 ? 18.479 -8.020 -15.382 1.00 87.44 104 ALA A N 1
ATOM 841 C CA . ALA A 1 104 ? 17.313 -7.736 -14.537 1.00 87.44 104 ALA A CA 1
ATOM 842 C C . ALA A 1 104 ? 17.223 -6.247 -14.181 1.00 87.44 104 ALA A C 1
ATOM 844 O O . ALA A 1 104 ? 16.172 -5.619 -14.311 1.00 87.44 104 ALA A O 1
ATOM 845 N N . ARG A 1 105 ? 18.359 -5.653 -13.791 1.00 88.12 105 ARG A N 1
ATOM 846 C CA . ARG A 1 105 ? 18.450 -4.217 -13.521 1.00 88.12 105 ARG A CA 1
ATOM 847 C C . ARG A 1 105 ? 18.068 -3.393 -14.737 1.00 88.12 105 ARG A C 1
ATOM 849 O O . ARG A 1 105 ? 17.297 -2.450 -14.590 1.00 88.12 105 ARG A O 1
ATOM 856 N N . TYR A 1 106 ? 18.625 -3.720 -15.898 1.00 83.12 106 TYR A N 1
ATOM 857 C CA . TYR A 1 106 ? 18.361 -3.003 -17.138 1.00 83.12 106 TYR A CA 1
ATOM 858 C C . TYR A 1 106 ? 16.866 -3.051 -17.493 1.00 83.12 106 TYR A C 1
ATOM 860 O O . TYR A 1 106 ? 16.259 -1.994 -17.640 1.00 83.12 106 TYR A O 1
ATOM 868 N N . LEU A 1 107 ? 16.260 -4.244 -17.502 1.00 84.94 107 LEU A N 1
ATOM 869 C CA . LEU A 1 107 ? 14.839 -4.436 -17.822 1.00 84.94 107 LEU A CA 1
ATOM 870 C C . LEU A 1 107 ? 13.934 -3.625 -16.908 1.00 84.94 107 LEU A C 1
ATOM 872 O O . LEU A 1 107 ? 13.164 -2.794 -17.368 1.00 84.94 107 LEU A O 1
ATOM 876 N N . ALA A 1 108 ? 14.111 -3.778 -15.600 1.00 89.25 108 ALA A N 1
ATOM 877 C CA . ALA A 1 108 ? 13.327 -3.039 -14.625 1.00 89.25 108 ALA A CA 1
ATOM 878 C C . ALA A 1 108 ? 13.531 -1.515 -14.710 1.00 89.25 108 ALA A C 1
ATOM 880 O O . ALA A 1 108 ? 12.634 -0.756 -14.364 1.00 89.25 108 ALA A O 1
ATOM 881 N N . THR A 1 109 ? 14.711 -1.048 -15.143 1.00 87.88 109 THR A N 1
ATOM 882 C CA . THR A 1 109 ? 14.981 0.391 -15.322 1.00 87.88 109 THR A CA 1
ATOM 883 C C . THR A 1 109 ? 14.326 0.944 -16.578 1.00 87.88 109 THR A C 1
ATOM 885 O O . THR A 1 109 ? 13.984 2.120 -16.590 1.00 87.88 109 THR A O 1
ATOM 888 N N . ALA A 1 110 ? 14.160 0.130 -17.621 1.00 83.88 110 ALA A N 1
ATOM 889 C CA . ALA A 1 110 ? 13.518 0.540 -18.865 1.00 83.88 110 ALA A CA 1
ATOM 890 C C . ALA A 1 110 ? 12.009 0.801 -18.693 1.00 83.88 110 ALA A C 1
ATOM 892 O O . ALA A 1 110 ? 11.433 1.566 -19.461 1.00 83.88 110 ALA A O 1
ATOM 893 N N . LEU A 1 111 ? 11.386 0.231 -17.657 1.00 87.06 111 LEU A N 1
ATOM 894 C CA . LEU A 1 111 ? 9.955 0.376 -17.396 1.00 87.06 111 LEU A CA 1
ATOM 895 C C . LEU A 1 111 ? 9.578 1.811 -17.023 1.00 87.06 111 LEU A C 1
ATOM 897 O O . LEU A 1 111 ? 10.086 2.388 -16.056 1.00 87.06 111 LEU A O 1
ATOM 901 N N . LEU A 1 112 ? 8.617 2.365 -17.761 1.00 86.69 112 LEU A N 1
ATOM 902 C CA . LEU A 1 112 ? 8.173 3.748 -17.591 1.00 86.69 112 LEU A CA 1
ATOM 903 C C . LEU A 1 112 ? 7.579 4.005 -16.205 1.00 86.69 112 LEU A C 1
ATOM 905 O O . LEU A 1 112 ? 7.903 5.025 -15.597 1.00 86.69 112 LEU A O 1
ATOM 909 N N . PHE A 1 113 ? 6.758 3.091 -15.676 1.00 88.62 113 PHE A N 1
ATOM 910 C CA . PHE A 1 113 ? 6.155 3.263 -14.349 1.00 88.62 113 PHE A CA 1
ATOM 911 C C . PHE A 1 113 ? 7.233 3.417 -13.267 1.00 88.62 113 PHE A C 1
ATOM 913 O O . PHE A 1 113 ? 7.162 4.318 -12.432 1.00 88.62 113 PHE A O 1
ATOM 920 N N . TYR A 1 114 ? 8.302 2.620 -13.351 1.00 92.88 114 TYR A N 1
ATOM 921 C CA . TYR A 1 114 ? 9.426 2.691 -12.428 1.00 92.88 114 TYR A CA 1
ATOM 922 C C . TYR A 1 114 ? 10.176 4.022 -12.550 1.00 92.88 114 TYR A C 1
ATOM 924 O O . TYR A 1 114 ? 10.402 4.699 -11.545 1.00 92.88 114 TYR A O 1
ATOM 932 N N . GLN A 1 115 ? 10.519 4.437 -13.774 1.00 88.56 115 GLN A N 1
ATOM 933 C CA . GLN A 1 115 ? 11.205 5.711 -14.019 1.00 88.56 115 GLN A CA 1
ATOM 934 C C . GLN A 1 115 ? 10.391 6.910 -13.513 1.00 88.56 115 GLN A C 1
ATOM 936 O O . GLN A 1 115 ? 10.939 7.823 -12.892 1.00 88.56 115 GLN A O 1
ATOM 941 N N . ARG A 1 116 ? 9.075 6.908 -13.755 1.00 86.69 116 ARG A N 1
ATOM 942 C CA . ARG A 1 116 ? 8.170 7.990 -13.349 1.00 86.69 116 ARG A CA 1
ATOM 943 C C . ARG A 1 116 ? 8.016 8.064 -11.837 1.00 86.69 116 ARG A C 1
ATOM 945 O O . ARG A 1 116 ? 8.111 9.159 -11.289 1.00 86.69 116 ARG A O 1
ATOM 952 N N . VAL A 1 117 ? 7.845 6.927 -11.165 1.00 92.19 117 VAL A N 1
ATOM 953 C CA . VAL A 1 117 ? 7.753 6.879 -9.699 1.00 92.19 117 VAL A CA 1
ATOM 954 C C . VAL A 1 117 ? 9.060 7.325 -9.052 1.00 92.19 117 VAL A C 1
ATOM 956 O O . VAL A 1 117 ? 9.031 8.137 -8.131 1.00 92.19 117 VAL A O 1
ATOM 959 N N . LEU A 1 118 ? 10.215 6.880 -9.558 1.00 90.81 118 LEU A N 1
ATOM 960 C CA . LEU A 1 118 ? 11.503 7.370 -9.062 1.00 90.81 118 LEU A CA 1
ATOM 961 C C . LEU A 1 118 ? 11.640 8.890 -9.203 1.00 90.81 118 LEU A C 1
ATOM 963 O O . LEU A 1 118 ? 12.104 9.545 -8.271 1.00 90.81 118 LEU A O 1
ATOM 967 N N . ARG A 1 119 ? 11.212 9.441 -10.346 1.00 84.44 119 ARG A N 1
ATOM 968 C CA . ARG A 1 119 ? 11.363 10.866 -10.660 1.00 84.44 119 ARG A CA 1
ATOM 969 C C . ARG A 1 119 ? 10.424 11.777 -9.903 1.00 84.44 119 ARG A C 1
ATOM 971 O O . ARG A 1 119 ? 10.827 12.875 -9.535 1.00 84.44 119 ARG A O 1
ATOM 978 N N . HIS A 1 120 ? 9.184 11.355 -9.721 1.00 87.12 120 HIS A N 1
ATOM 979 C CA . HIS A 1 120 ? 8.126 12.246 -9.260 1.00 87.12 120 HIS A CA 1
ATOM 980 C C . HIS A 1 120 ? 7.570 11.864 -7.888 1.00 87.12 120 HIS A C 1
ATOM 982 O O . HIS A 1 120 ? 6.854 12.662 -7.302 1.00 87.12 120 HIS A O 1
ATOM 988 N N . ALA A 1 121 ? 7.908 10.687 -7.358 1.00 92.00 121 ALA A N 1
ATOM 989 C CA . ALA A 1 121 ? 7.432 10.198 -6.067 1.00 92.00 121 ALA A CA 1
ATOM 990 C C . ALA A 1 121 ? 8.551 9.643 -5.144 1.00 92.00 121 ALA A C 1
ATOM 992 O O . ALA A 1 121 ? 8.325 8.647 -4.447 1.00 92.00 121 ALA A O 1
ATOM 993 N N . PRO A 1 122 ? 9.758 10.253 -5.070 1.00 90.94 122 PRO A N 1
ATOM 994 C CA . PRO A 1 122 ? 10.821 9.749 -4.195 1.00 90.94 122 PRO A CA 1
ATOM 995 C C . PRO A 1 122 ? 10.428 9.786 -2.709 1.00 90.94 122 PRO A C 1
ATOM 997 O O . PRO A 1 122 ? 10.810 8.896 -1.945 1.00 90.94 122 PRO A O 1
ATOM 1000 N N . ASP A 1 123 ? 9.616 10.765 -2.304 1.00 90.75 123 ASP A N 1
ATOM 1001 C CA . ASP A 1 123 ? 9.146 10.901 -0.924 1.00 90.75 123 ASP A CA 1
ATOM 1002 C C . ASP A 1 123 ? 8.178 9.786 -0.531 1.00 90.75 123 ASP A C 1
ATOM 1004 O O . ASP A 1 123 ? 8.294 9.251 0.570 1.00 90.75 123 ASP A O 1
ATOM 1008 N N . ALA A 1 124 ? 7.318 9.336 -1.452 1.00 94.19 124 ALA A N 1
ATOM 1009 C CA . ALA A 1 124 ? 6.473 8.160 -1.241 1.00 94.19 124 ALA A CA 1
ATOM 1010 C C . ALA A 1 124 ? 7.303 6.899 -1.027 1.00 94.19 124 ALA A C 1
ATOM 1012 O O . ALA A 1 124 ? 7.085 6.171 -0.062 1.00 94.19 124 ALA A O 1
ATOM 1013 N N . LEU A 1 125 ? 8.322 6.673 -1.859 1.00 95.06 125 LEU A N 1
ATOM 1014 C CA . LEU A 1 125 ? 9.216 5.525 -1.696 1.00 95.06 125 LEU A CA 1
ATOM 1015 C C . LEU A 1 125 ? 9.985 5.569 -0.368 1.00 95.06 125 LEU A C 1
ATOM 1017 O O . LEU A 1 125 ? 10.243 4.527 0.243 1.00 95.06 125 LEU A O 1
ATOM 1021 N N . ASN A 1 126 ? 10.373 6.764 0.084 1.00 94.00 126 ASN A N 1
ATOM 1022 C CA . ASN A 1 126 ? 11.013 6.951 1.381 1.00 94.00 126 ASN A CA 1
ATOM 1023 C C . ASN A 1 126 ? 10.042 6.714 2.539 1.00 94.00 126 ASN A C 1
ATOM 1025 O O . ASN A 1 126 ? 10.420 6.039 3.499 1.00 94.00 126 ASN A O 1
ATOM 1029 N N . ALA A 1 127 ? 8.815 7.225 2.445 1.00 93.38 127 ALA A N 1
ATOM 1030 C CA . ALA A 1 127 ? 7.776 7.044 3.448 1.00 93.38 127 ALA A CA 1
ATOM 1031 C C . ALA A 1 127 ? 7.387 5.568 3.585 1.00 93.38 127 ALA A C 1
ATOM 1033 O O . ALA A 1 127 ? 7.436 5.039 4.694 1.00 93.38 127 ALA A O 1
ATOM 1034 N N . LEU A 1 128 ? 7.131 4.872 2.471 1.00 95.38 128 LEU A N 1
ATOM 1035 C CA . LEU A 1 128 ? 6.833 3.434 2.441 1.00 95.38 128 LEU A CA 1
ATOM 1036 C C . LEU A 1 128 ? 7.951 2.613 3.092 1.00 95.38 128 LEU A C 1
ATOM 1038 O O . LEU A 1 128 ? 7.693 1.755 3.927 1.00 95.38 128 LEU A O 1
ATOM 1042 N N . ARG A 1 129 ? 9.218 2.920 2.796 1.00 93.50 129 ARG A N 1
ATOM 1043 C CA . ARG A 1 129 ? 10.354 2.236 3.433 1.00 93.50 129 ARG A CA 1
ATOM 1044 C C . ARG A 1 129 ? 10.456 2.537 4.933 1.00 93.50 129 ARG A C 1
ATOM 1046 O O . ARG A 1 129 ? 10.729 1.637 5.720 1.00 93.50 129 ARG A O 1
ATOM 1053 N N . ARG A 1 130 ? 10.284 3.798 5.348 1.00 91.38 130 ARG A N 1
ATOM 1054 C CA . ARG A 1 130 ? 10.378 4.204 6.767 1.00 91.38 130 ARG A CA 1
ATOM 1055 C C . ARG A 1 130 ? 9.260 3.598 7.613 1.00 91.38 130 ARG A C 1
ATOM 1057 O O . ARG A 1 130 ? 9.489 3.278 8.776 1.00 91.38 130 ARG A O 1
ATOM 1064 N N . THR A 1 131 ? 8.091 3.422 7.010 1.00 92.19 131 THR A N 1
ATOM 1065 C CA . THR A 1 131 ? 6.908 2.822 7.632 1.00 92.19 131 THR A CA 1
ATOM 1066 C C . THR A 1 131 ? 6.846 1.304 7.470 1.00 92.19 131 THR A C 1
ATOM 1068 O O . THR A 1 131 ? 5.914 0.698 7.977 1.00 92.19 131 THR A O 1
ATOM 1071 N N . ASP A 1 132 ? 7.852 0.655 6.870 1.00 93.25 132 ASP A N 1
ATOM 1072 C CA . ASP A 1 132 ? 7.877 -0.809 6.669 1.00 93.25 132 ASP A CA 1
ATOM 1073 C C . ASP A 1 132 ? 6.770 -1.335 5.735 1.00 93.25 132 ASP A C 1
ATOM 1075 O O . ASP A 1 132 ? 6.382 -2.496 5.816 1.00 93.25 132 ASP A O 1
ATOM 1079 N N . LEU A 1 133 ? 6.255 -0.477 4.851 1.00 94.56 133 LEU A N 1
ATOM 1080 C CA . LEU A 1 133 ? 5.172 -0.779 3.911 1.00 94.56 133 LEU A CA 1
ATOM 1081 C C . LEU A 1 133 ? 5.658 -1.163 2.506 1.00 94.56 133 LEU A C 1
ATOM 1083 O O . LEU A 1 133 ? 4.856 -1.545 1.658 1.00 94.56 133 LEU A O 1
ATOM 1087 N N . SER A 1 134 ? 6.965 -1.096 2.241 1.00 94.88 134 SER A N 1
ATOM 1088 C CA . SER A 1 134 ? 7.538 -1.414 0.926 1.00 94.88 134 SER A CA 1
ATOM 1089 C C . SER A 1 134 ? 7.307 -2.858 0.468 1.00 94.88 134 SER A C 1
ATOM 1091 O O . SER A 1 134 ? 7.259 -3.091 -0.734 1.00 94.88 134 SER A O 1
ATOM 1093 N N . GLY A 1 135 ? 7.117 -3.802 1.391 1.00 94.38 135 GLY A N 1
ATOM 1094 C CA . GLY A 1 135 ? 6.793 -5.196 1.067 1.00 94.38 135 GLY A CA 1
ATOM 1095 C C . GLY A 1 135 ? 5.327 -5.444 0.697 1.00 94.38 135 GLY A C 1
ATOM 1096 O O . GLY A 1 135 ? 4.978 -6.559 0.332 1.00 94.38 135 GLY A O 1
ATOM 1097 N N . TYR A 1 136 ? 4.462 -4.431 0.801 1.00 93.38 136 TYR A N 1
ATOM 1098 C CA . TYR A 1 136 ? 3.014 -4.566 0.591 1.00 93.38 136 TYR A CA 1
ATOM 1099 C C . TYR A 1 136 ? 2.478 -3.727 -0.573 1.00 93.38 136 TYR A C 1
ATOM 1101 O O . TYR A 1 136 ? 1.314 -3.866 -0.950 1.00 93.38 136 TYR A O 1
ATOM 1109 N N . VAL A 1 137 ? 3.309 -2.831 -1.101 1.00 95.75 137 VAL A N 1
ATOM 1110 C CA . VAL A 1 137 ? 2.957 -1.855 -2.132 1.00 95.75 137 VAL A CA 1
ATOM 1111 C C . VAL A 1 137 ? 3.890 -2.050 -3.315 1.00 95.75 137 VAL A C 1
ATOM 1113 O O . VAL A 1 137 ? 5.107 -2.126 -3.129 1.00 95.75 137 VAL A O 1
ATOM 1116 N N . SER A 1 138 ? 3.341 -2.104 -4.526 1.00 96.38 138 SER A N 1
ATOM 1117 C CA . SER A 1 138 ? 4.110 -2.196 -5.766 1.00 96.38 138 SER A CA 1
ATOM 1118 C C . SER A 1 138 ? 4.499 -0.816 -6.305 1.00 96.38 138 SER A C 1
ATOM 1120 O O . SER A 1 138 ? 3.930 0.223 -5.958 1.00 96.38 138 SER A O 1
ATOM 1122 N N . TYR A 1 139 ? 5.476 -0.786 -7.215 1.00 96.12 139 TYR A N 1
ATOM 1123 C CA . TYR A 1 139 ? 5.746 0.427 -7.994 1.00 96.12 139 TYR A CA 1
ATOM 1124 C C . TYR A 1 139 ? 4.561 0.802 -8.900 1.00 96.12 139 TYR A C 1
ATOM 1126 O O . TYR A 1 139 ? 4.383 1.985 -9.186 1.00 96.12 139 TYR A O 1
ATOM 1134 N N . SER A 1 140 ? 3.763 -0.180 -9.334 1.00 95.75 140 SER A N 1
ATOM 1135 C CA . SER A 1 140 ? 2.567 0.038 -10.154 1.00 95.75 140 SER A CA 1
ATOM 1136 C C . SER A 1 140 ? 1.476 0.782 -9.380 1.00 95.75 140 SER A C 1
ATOM 1138 O O . SER A 1 140 ? 0.878 1.715 -9.915 1.00 95.75 140 SER A O 1
ATOM 1140 N N . ASP A 1 141 ? 1.282 0.466 -8.098 1.00 96.38 141 ASP A N 1
ATOM 1141 C CA . ASP A 1 141 ? 0.285 1.137 -7.251 1.00 96.38 141 ASP A CA 1
ATOM 1142 C C . ASP A 1 141 ? 0.640 2.616 -7.067 1.00 96.38 141 ASP A C 1
ATOM 1144 O O . ASP A 1 141 ? -0.168 3.508 -7.328 1.00 96.38 141 ASP A O 1
ATOM 1148 N N . VAL A 1 142 ? 1.904 2.898 -6.729 1.00 96.50 142 VAL A N 1
ATOM 1149 C CA . VAL A 1 142 ? 2.403 4.277 -6.589 1.00 96.50 142 VAL A CA 1
ATOM 1150 C C . VAL A 1 142 ? 2.341 5.024 -7.922 1.00 96.50 142 VAL A C 1
ATOM 1152 O O . VAL A 1 142 ? 2.034 6.217 -7.948 1.00 96.50 142 VAL A O 1
ATOM 1155 N N . TYR A 1 143 ? 2.624 4.345 -9.037 1.00 95.31 143 TYR A N 1
ATOM 1156 C CA . TYR A 1 143 ? 2.492 4.932 -10.367 1.00 95.31 143 TYR A CA 1
ATOM 1157 C C . TYR A 1 143 ? 1.035 5.272 -10.682 1.00 95.31 143 TYR A C 1
ATOM 1159 O O . TYR A 1 143 ? 0.751 6.385 -11.110 1.00 95.31 143 TYR A O 1
ATOM 1167 N N . THR A 1 144 ? 0.105 4.363 -10.406 1.00 94.56 144 THR A N 1
ATOM 1168 C CA . THR A 1 144 ? -1.331 4.581 -10.601 1.00 94.56 144 THR A CA 1
ATOM 1169 C C . THR A 1 144 ? -1.804 5.771 -9.773 1.00 94.56 144 THR A C 1
ATOM 1171 O O . THR A 1 144 ? -2.428 6.683 -10.311 1.00 94.56 144 THR A O 1
ATOM 1174 N N . ALA A 1 145 ? -1.409 5.848 -8.502 1.00 94.94 145 ALA A N 1
ATOM 1175 C CA . ALA A 1 145 ? -1.703 6.997 -7.655 1.00 94.94 145 ALA A CA 1
ATOM 1176 C C . ALA A 1 145 ? -1.067 8.298 -8.165 1.00 94.94 145 ALA A C 1
ATOM 1178 O O . ALA A 1 145 ? -1.624 9.375 -7.986 1.00 94.94 145 ALA A O 1
ATOM 1179 N N . LEU A 1 146 ? 0.115 8.250 -8.783 1.00 92.94 146 LEU A N 1
ATOM 1180 C CA . LEU A 1 146 ? 0.763 9.443 -9.337 1.00 92.94 146 LEU A CA 1
ATOM 1181 C C . LEU A 1 146 ? -0.017 9.985 -10.545 1.00 92.94 146 LEU A C 1
ATOM 1183 O O . LEU A 1 146 ? -0.014 11.188 -10.810 1.00 92.94 146 LEU A O 1
ATOM 1187 N N . MET A 1 147 ? -0.664 9.081 -11.272 1.00 90.56 147 MET A N 1
ATOM 1188 C CA . MET A 1 147 ? -1.370 9.334 -12.523 1.00 90.56 147 MET A CA 1
ATOM 1189 C C . MET A 1 147 ? -2.834 9.714 -12.308 1.00 90.56 147 MET A C 1
ATOM 1191 O O . MET A 1 147 ? -3.436 10.370 -13.158 1.00 90.56 147 MET A O 1
ATOM 1195 N N . THR A 1 148 ? -3.403 9.345 -11.164 1.00 90.81 148 THR A N 1
ATOM 1196 C CA . THR A 1 148 ? -4.722 9.797 -10.738 1.00 90.81 148 THR A CA 1
ATOM 1197 C C . THR A 1 148 ? -4.623 11.129 -9.996 1.00 90.81 148 THR A C 1
ATOM 1199 O O . THR A 1 148 ? -3.638 11.453 -9.336 1.00 90.81 148 THR A O 1
ATOM 1202 N N . THR A 1 149 ? -5.661 11.950 -10.122 1.00 90.62 149 THR A N 1
ATOM 1203 C CA . THR A 1 149 ? -5.841 13.184 -9.333 1.00 90.62 149 THR A CA 1
ATOM 1204 C C . THR A 1 149 ? -6.987 13.056 -8.336 1.00 90.62 149 THR A C 1
ATOM 1206 O O . THR A 1 149 ? -7.103 13.853 -7.408 1.00 90.62 149 THR A O 1
ATOM 1209 N N . LYS A 1 150 ? -7.842 12.051 -8.534 1.00 91.88 150 LYS A N 1
ATOM 1210 C CA . LYS A 1 150 ? -9.061 11.827 -7.769 1.00 91.88 150 LYS A CA 1
ATOM 1211 C C . LYS A 1 150 ? -8.781 10.957 -6.545 1.00 91.88 150 LYS A C 1
ATOM 1213 O O . LYS A 1 150 ? -7.950 10.057 -6.585 1.00 91.88 150 LYS A O 1
ATOM 1218 N N . CYS A 1 151 ? -9.498 11.242 -5.472 1.00 94.06 151 CYS A N 1
ATOM 1219 C CA . CYS A 1 151 ? -9.626 10.449 -4.267 1.00 94.06 151 CYS A CA 1
ATOM 1220 C C . CYS A 1 151 ? -10.363 9.155 -4.611 1.00 94.06 151 CYS A C 1
ATOM 1222 O O . CYS A 1 151 ? -11.450 9.209 -5.187 1.00 94.06 151 CYS A O 1
ATOM 1224 N N . THR A 1 152 ? -9.811 8.012 -4.211 1.00 96.00 152 THR A N 1
ATOM 1225 C CA . THR A 1 152 ? -10.412 6.696 -4.462 1.00 96.00 152 THR A CA 1
ATOM 1226 C C . THR A 1 152 ? -11.774 6.541 -3.777 1.00 96.00 152 THR A C 1
ATOM 1228 O O . THR A 1 152 ? -12.649 5.859 -4.293 1.00 96.00 152 THR A O 1
ATOM 1231 N N . PHE A 1 153 ? -11.989 7.221 -2.646 1.00 92.81 153 PHE A N 1
ATOM 1232 C CA . PHE A 1 153 ? -13.190 7.049 -1.822 1.00 92.81 153 PHE A CA 1
ATOM 1233 C C . PHE A 1 153 ? -14.373 7.939 -2.227 1.00 92.81 153 PHE A C 1
ATOM 1235 O O . PHE A 1 153 ? -15.516 7.519 -2.105 1.00 92.81 153 PHE A O 1
ATOM 1242 N N . CYS A 1 154 ? -14.124 9.176 -2.671 1.00 93.62 154 CYS A N 1
ATOM 1243 C CA . CYS A 1 154 ? -15.192 10.140 -2.984 1.00 93.62 154 CYS A CA 1
ATOM 1244 C C . CYS A 1 154 ? -15.110 10.752 -4.387 1.00 93.62 154 CYS A C 1
ATOM 1246 O O . CYS A 1 154 ? -15.961 11.558 -4.748 1.00 93.62 154 CYS A O 1
ATOM 1248 N N . GLY A 1 155 ? -14.072 10.446 -5.169 1.00 92.31 155 GLY A N 1
ATOM 1249 C CA . GLY A 1 155 ? -13.891 10.978 -6.522 1.00 92.31 155 GLY A CA 1
ATOM 1250 C C . GLY A 1 155 ? -13.462 12.451 -6.618 1.00 92.31 155 GLY A C 1
ATOM 1251 O O . GLY A 1 155 ? -13.061 12.880 -7.701 1.00 92.31 155 GLY A O 1
ATOM 1252 N N . LEU A 1 156 ? -13.491 13.217 -5.518 1.00 90.69 156 LEU A N 1
ATOM 1253 C CA . LEU A 1 156 ? -12.965 14.593 -5.438 1.00 90.69 156 LEU A CA 1
ATOM 1254 C C . LEU A 1 156 ? -11.433 14.618 -5.525 1.00 90.69 156 LEU A C 1
ATOM 1256 O O . LEU A 1 156 ? -10.804 13.572 -5.552 1.00 90.69 156 LEU A O 1
ATOM 1260 N N . PHE A 1 157 ? -10.796 15.789 -5.548 1.00 88.88 157 PHE A N 1
ATOM 1261 C CA . PHE A 1 157 ? -9.331 15.868 -5.596 1.00 88.88 157 PHE A CA 1
ATOM 1262 C C . PHE A 1 157 ? -8.666 15.210 -4.371 1.00 88.88 157 PHE A C 1
ATOM 1264 O O . PHE A 1 157 ? -9.085 15.429 -3.235 1.00 88.88 157 PHE A O 1
ATOM 1271 N N . GLY A 1 158 ? -7.647 14.376 -4.600 1.00 90.81 158 GLY A N 1
ATOM 1272 C CA . GLY A 1 158 ? -6.927 13.649 -3.553 1.00 90.81 158 GLY A CA 1
ATOM 1273 C C . GLY A 1 158 ? -5.519 14.194 -3.326 1.00 90.81 158 GLY A C 1
ATOM 1274 O O . GLY A 1 158 ? -4.601 13.840 -4.067 1.00 90.81 158 GLY A O 1
ATOM 1275 N N . ASP A 1 159 ? -5.336 15.014 -2.292 1.00 89.62 159 ASP A N 1
ATOM 1276 C CA . ASP A 1 159 ? -4.039 15.612 -1.931 1.00 89.62 159 ASP A CA 1
ATOM 1277 C C . ASP A 1 159 ? -3.045 14.628 -1.303 1.00 89.62 159 ASP A C 1
ATOM 1279 O O . ASP A 1 159 ? -1.833 14.846 -1.355 1.00 89.62 159 ASP A O 1
ATOM 1283 N N . PHE A 1 160 ? -3.546 13.554 -0.694 1.00 92.94 160 PHE A N 1
ATOM 1284 C CA . PHE A 1 160 ? -2.746 12.630 0.099 1.00 92.94 160 PHE A CA 1
ATOM 1285 C C . PHE A 1 160 ? -2.619 11.272 -0.584 1.00 92.94 160 PHE A C 1
ATOM 1287 O O . PHE A 1 160 ? -3.556 10.791 -1.218 1.00 92.94 160 PHE A O 1
ATOM 1294 N N . LEU A 1 161 ? -1.472 10.626 -0.398 1.00 95.69 161 LEU A N 1
ATOM 1295 C CA . LEU A 1 161 ? -1.291 9.197 -0.625 1.00 95.69 161 LEU A CA 1
ATOM 1296 C C . LEU A 1 161 ? -1.430 8.482 0.712 1.00 95.69 161 LEU A C 1
ATOM 1298 O O . LEU A 1 161 ? -0.636 8.725 1.625 1.00 95.69 161 LEU A O 1
ATOM 1302 N N . PHE A 1 162 ? -2.411 7.593 0.808 1.00 95.56 162 PHE A N 1
ATOM 1303 C CA . PHE A 1 162 ? -2.552 6.689 1.935 1.00 95.56 162 PHE A CA 1
ATOM 1304 C C . PHE A 1 162 ? -1.577 5.524 1.752 1.00 95.56 162 PHE A C 1
ATOM 1306 O O . PHE A 1 162 ? -1.742 4.692 0.863 1.00 95.56 162 PHE A O 1
ATOM 1313 N N . LEU A 1 163 ? -0.517 5.482 2.561 1.00 95.69 163 LEU A N 1
ATOM 1314 C CA . LEU A 1 163 ? 0.606 4.562 2.363 1.00 95.69 163 LEU A CA 1
ATOM 1315 C C . LEU A 1 163 ? 0.224 3.070 2.438 1.00 95.69 163 LEU A C 1
ATOM 1317 O O . LEU A 1 163 ? 0.793 2.312 1.657 1.00 95.69 163 LEU A O 1
ATOM 1321 N N . PRO A 1 164 ? -0.692 2.610 3.321 1.00 93.62 164 PRO A N 1
ATOM 1322 C CA . PRO A 1 164 ? -1.005 1.181 3.443 1.00 93.62 164 PRO A CA 1
ATOM 1323 C C . PRO A 1 164 ? -1.594 0.533 2.183 1.00 93.62 164 PRO A C 1
ATOM 1325 O O . PRO A 1 164 ? -1.319 -0.642 1.926 1.00 93.62 164 PRO A O 1
ATOM 132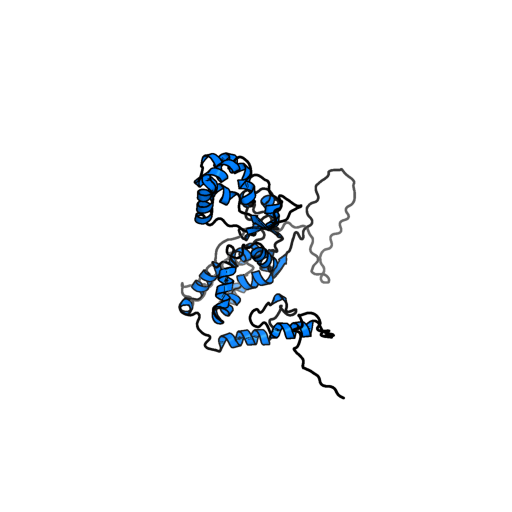8 N N . THR A 1 165 ? -2.385 1.284 1.410 1.00 92.88 165 THR A N 1
ATOM 1329 C CA . THR A 1 165 ? -2.997 0.816 0.149 1.00 92.88 165 THR A CA 1
ATOM 1330 C C . THR A 1 165 ? -2.391 1.473 -1.090 1.00 92.88 165 THR A C 1
ATOM 1332 O O . THR A 1 165 ? -2.687 1.056 -2.201 1.00 92.88 165 THR A O 1
ATOM 1335 N N . ALA A 1 166 ? -1.528 2.479 -0.909 1.00 95.31 166 ALA A N 1
ATOM 1336 C CA . ALA A 1 166 ? -1.006 3.334 -1.972 1.00 95.31 166 ALA A CA 1
ATOM 1337 C C . ALA A 1 166 ? -2.103 3.987 -2.833 1.00 95.31 166 ALA A C 1
ATOM 1339 O O . ALA A 1 166 ? -1.906 4.250 -4.015 1.00 95.31 166 ALA A O 1
ATOM 1340 N N . GLU A 1 167 ? -3.241 4.309 -2.220 1.00 94.88 167 GLU A N 1
ATOM 1341 C CA . GLU A 1 167 ? -4.361 4.988 -2.869 1.00 94.88 167 GLU A CA 1
ATOM 1342 C C . GLU A 1 167 ? -4.369 6.486 -2.567 1.00 94.88 167 GLU A C 1
ATOM 1344 O O . GLU A 1 167 ? -3.919 6.942 -1.509 1.00 94.88 167 GLU A O 1
ATOM 1349 N N . ARG A 1 168 ? -4.926 7.280 -3.487 1.00 94.62 168 ARG A N 1
ATOM 1350 C CA . ARG A 1 168 ? -5.125 8.710 -3.242 1.00 94.62 168 ARG A CA 1
ATOM 1351 C C . ARG A 1 168 ? -6.346 8.946 -2.371 1.00 94.62 168 ARG A C 1
ATOM 1353 O O . ARG A 1 168 ? -7.415 8.386 -2.608 1.00 94.62 168 ARG A O 1
ATOM 1360 N N . CYS A 1 169 ? -6.228 9.875 -1.432 1.00 93.62 169 CYS A N 1
ATOM 1361 C CA . CYS A 1 169 ? -7.341 10.321 -0.610 1.00 93.62 169 CYS A CA 1
ATOM 1362 C C . CYS A 1 169 ? -7.345 11.839 -0.413 1.00 93.62 169 CYS A C 1
ATOM 1364 O O . CYS A 1 169 ? -6.303 12.494 -0.382 1.00 93.62 169 CYS A O 1
ATOM 1366 N N . CYS A 1 170 ? -8.540 12.418 -0.300 1.00 92.44 170 CYS A N 1
ATOM 1367 C CA . CYS A 1 170 ? -8.700 13.796 0.151 1.00 92.44 170 CYS A CA 1
ATOM 1368 C C . CYS A 1 170 ? -8.627 13.855 1.683 1.00 92.44 170 CYS A C 1
ATOM 1370 O O . CYS A 1 170 ? -8.853 12.848 2.361 1.00 92.44 170 CYS A O 1
ATOM 1372 N N . PHE A 1 171 ? -8.374 15.038 2.246 1.00 91.00 171 PHE A N 1
ATOM 1373 C CA . PHE A 1 171 ? -8.286 15.206 3.701 1.00 91.00 171 PHE A CA 1
ATOM 1374 C C . PHE A 1 171 ? -9.557 14.746 4.435 1.00 91.00 171 PHE A C 1
ATOM 1376 O O . PHE A 1 171 ? -9.485 14.106 5.485 1.00 91.00 171 PHE A O 1
ATOM 1383 N N . GLN A 1 172 ? -10.733 15.019 3.861 1.00 91.81 172 GLN A N 1
ATOM 1384 C CA . GLN A 1 172 ? -12.003 14.644 4.477 1.00 91.81 172 GLN A CA 1
ATOM 1385 C C . GLN A 1 172 ? -12.172 13.121 4.546 1.00 91.81 172 GLN A C 1
ATOM 1387 O O . GLN A 1 172 ? -12.500 12.597 5.613 1.00 91.81 172 GLN A O 1
ATOM 1392 N N . CYS A 1 173 ? -11.889 12.396 3.459 1.00 92.94 173 CYS A N 1
ATOM 1393 C CA . CYS A 1 173 ? -11.912 10.932 3.451 1.00 92.94 173 CYS A CA 1
ATOM 1394 C C . CYS A 1 173 ? -10.805 10.342 4.322 1.00 92.94 173 CYS A C 1
ATOM 1396 O O . CYS A 1 173 ? -11.038 9.348 5.001 1.00 92.94 173 CYS A O 1
ATOM 1398 N N . LEU A 1 174 ? -9.625 10.962 4.374 1.00 91.31 174 LEU A N 1
ATOM 1399 C CA . LEU A 1 174 ? -8.570 10.531 5.285 1.00 91.31 174 LEU A CA 1
ATOM 1400 C C . LEU A 1 174 ? -9.029 10.599 6.749 1.00 91.31 174 LEU A C 1
ATOM 1402 O O . LEU A 1 174 ? -8.733 9.692 7.519 1.00 91.31 174 LEU A O 1
ATOM 1406 N N . ARG A 1 175 ? -9.782 11.640 7.126 1.00 90.38 175 ARG A N 1
ATOM 1407 C CA . ARG A 1 175 ? -10.291 11.844 8.491 1.00 90.38 175 ARG A CA 1
ATOM 1408 C C . ARG A 1 175 ? -11.472 10.941 8.854 1.00 90.38 175 ARG A C 1
ATOM 1410 O O . ARG A 1 175 ? -11.584 10.542 10.009 1.00 90.38 175 ARG A O 1
ATOM 1417 N N . THR A 1 176 ? -12.365 10.674 7.904 1.00 90.44 176 THR A N 1
ATOM 1418 C CA . THR A 1 176 ? -13.692 10.099 8.195 1.00 90.44 176 THR A CA 1
ATOM 1419 C C . THR A 1 176 ? -13.917 8.704 7.635 1.00 90.44 176 THR A C 1
ATOM 1421 O O . THR A 1 176 ? -14.738 7.978 8.185 1.00 90.44 176 THR A O 1
ATOM 1424 N N . SER A 1 177 ? -13.201 8.303 6.581 1.00 91.69 177 SER A N 1
ATOM 1425 C CA . SER A 1 177 ? -13.442 7.011 5.940 1.00 91.69 177 SER A CA 1
ATOM 1426 C C . SER A 1 177 ? -13.061 5.858 6.879 1.00 91.69 177 SER A C 1
ATOM 1428 O O . SER A 1 177 ? -11.995 5.915 7.513 1.00 91.69 177 SER A O 1
ATOM 1430 N N . PRO A 1 178 ? -13.879 4.795 6.960 1.00 90.12 178 PRO A N 1
ATOM 1431 C CA . PRO A 1 178 ? -13.505 3.572 7.665 1.00 90.12 178 PRO A CA 1
ATOM 1432 C C . PRO A 1 178 ? -12.323 2.867 6.981 1.00 90.12 178 PRO A C 1
ATOM 1434 O O . PRO A 1 178 ? -11.512 2.236 7.652 1.00 90.12 178 PRO A O 1
ATOM 1437 N N . GLU A 1 179 ? -12.158 3.044 5.666 1.00 90.81 179 GLU A N 1
ATOM 1438 C CA . GLU A 1 179 ? -11.079 2.424 4.882 1.00 90.81 179 GLU A CA 1
ATOM 1439 C C . GLU A 1 179 ? -9.691 2.952 5.246 1.00 90.81 179 GLU A C 1
ATOM 1441 O O . GLU A 1 179 ? -8.692 2.246 5.132 1.00 90.81 179 GLU A O 1
ATOM 1446 N N . THR A 1 180 ? -9.625 4.195 5.719 1.00 91.75 180 THR A N 1
ATOM 1447 C CA . THR A 1 180 ? -8.379 4.831 6.157 1.00 91.75 180 THR A CA 1
ATOM 1448 C C . THR A 1 180 ? -8.192 4.750 7.672 1.00 91.75 180 THR A C 1
ATOM 1450 O O . THR A 1 180 ? -7.232 5.309 8.196 1.00 91.75 180 THR A O 1
ATOM 1453 N N . ALA A 1 181 ? -9.086 4.068 8.399 1.00 91.19 181 ALA A N 1
ATOM 1454 C CA . ALA A 1 181 ? -9.016 3.945 9.850 1.00 91.19 181 ALA A CA 1
ATOM 1455 C C . ALA A 1 181 ? -7.788 3.141 10.281 1.00 91.19 181 ALA A C 1
ATOM 1457 O O . ALA A 1 181 ? -7.616 1.978 9.914 1.00 91.19 181 ALA A O 1
ATOM 1458 N N . LEU A 1 182 ? -6.940 3.773 11.093 1.00 90.56 182 LEU A N 1
ATOM 1459 C CA . LEU A 1 182 ? -5.696 3.196 11.579 1.00 90.56 182 LEU A CA 1
ATOM 1460 C C . LEU A 1 182 ? -5.623 3.250 13.087 1.00 90.56 182 LEU A C 1
ATOM 1462 O O . LEU A 1 182 ? -5.985 4.247 13.709 1.00 90.56 182 LEU A O 1
ATOM 1466 N N . VAL A 1 183 ? -5.101 2.174 13.655 1.00 88.81 183 VAL A N 1
ATOM 1467 C CA . VAL A 1 183 ? -5.083 1.963 15.092 1.00 88.81 183 VAL A CA 1
ATOM 1468 C C . VAL A 1 183 ? -3.791 1.306 15.544 1.00 88.81 183 VAL A C 1
ATOM 1470 O O . VAL A 1 183 ? -3.110 0.621 14.783 1.00 88.81 183 VAL A O 1
ATOM 1473 N N . ASN A 1 184 ? -3.459 1.496 16.815 1.00 88.19 184 ASN A N 1
ATOM 1474 C CA . ASN A 1 184 ? -2.373 0.780 17.465 1.00 88.19 184 ASN A CA 1
ATOM 1475 C C . ASN A 1 184 ? -2.907 -0.514 18.088 1.00 88.19 184 ASN A C 1
ATOM 1477 O O . ASN A 1 184 ? -3.567 -0.470 19.131 1.00 88.19 184 ASN A O 1
ATOM 1481 N N . ALA A 1 185 ? -2.602 -1.662 17.476 1.00 79.56 185 ALA A N 1
ATOM 1482 C CA . ALA A 1 185 ? -3.069 -2.967 17.960 1.00 79.56 185 ALA A CA 1
ATOM 1483 C C . ALA A 1 185 ? -2.700 -3.225 19.426 1.00 79.56 185 ALA A C 1
ATOM 1485 O O . ALA A 1 185 ? -3.541 -3.669 20.205 1.00 79.56 185 ALA A O 1
ATOM 1486 N N . ALA A 1 186 ? -1.478 -2.874 19.836 1.00 79.00 186 ALA A N 1
ATOM 1487 C CA . ALA A 1 186 ? -1.002 -3.105 21.200 1.00 79.00 186 ALA A CA 1
ATOM 1488 C C . ALA A 1 186 ? -1.726 -2.250 22.255 1.00 79.00 186 ALA A C 1
ATOM 1490 O O . ALA A 1 186 ? -1.652 -2.541 23.451 1.00 79.00 186 ALA A O 1
ATOM 1491 N N . ARG A 1 187 ? -2.379 -1.158 21.838 1.00 78.62 187 ARG A N 1
ATOM 1492 C CA . ARG A 1 187 ? -3.178 -0.296 22.719 1.00 78.62 187 ARG A CA 1
ATOM 1493 C C . ARG A 1 187 ? -4.645 -0.684 22.701 1.00 78.62 187 ARG A C 1
ATOM 1495 O O . ARG A 1 187 ? -5.262 -0.648 23.764 1.00 78.62 187 ARG A O 1
ATOM 1502 N N . ILE A 1 188 ? -5.179 -1.095 21.549 1.00 80.19 188 ILE A N 1
ATOM 1503 C CA . ILE A 1 188 ? -6.547 -1.623 21.457 1.00 80.19 188 ILE A CA 1
ATOM 1504 C C . ILE A 1 188 ? -6.721 -2.809 22.388 1.00 80.19 188 ILE A C 1
ATOM 1506 O O . ILE A 1 188 ? -7.663 -2.802 23.172 1.00 80.19 188 ILE A O 1
ATOM 1510 N N . SER A 1 189 ? -5.770 -3.744 22.397 1.00 77.38 189 SER A N 1
ATOM 1511 C CA . SER A 1 189 ? -5.809 -4.918 23.274 1.00 77.38 189 SER A CA 1
ATOM 1512 C C . SER A 1 189 ? -5.917 -4.603 24.769 1.00 77.38 189 SER A C 1
ATOM 1514 O O . SER A 1 189 ? -6.225 -5.481 25.564 1.00 77.38 189 SER A O 1
ATOM 1516 N N . ARG A 1 190 ? -5.666 -3.356 25.188 1.00 78.56 190 ARG A N 1
ATOM 1517 C CA . ARG A 1 190 ? -5.734 -2.923 26.591 1.00 78.56 190 ARG A CA 1
ATOM 1518 C C . ARG A 1 190 ? -6.998 -2.130 26.927 1.00 78.56 190 ARG A C 1
ATOM 1520 O O . ARG A 1 190 ? -7.223 -1.852 28.105 1.00 78.56 190 ARG A O 1
ATOM 1527 N N . ARG A 1 191 ? -7.793 -1.725 25.931 1.00 77.69 191 ARG A N 1
ATOM 1528 C CA . ARG A 1 191 ? -9.033 -0.954 26.125 1.00 77.69 191 ARG A CA 1
ATOM 1529 C C . ARG A 1 191 ? -10.224 -1.899 26.256 1.00 77.69 191 ARG A C 1
ATOM 1531 O O . ARG A 1 191 ? -10.264 -2.937 25.610 1.00 77.69 191 ARG A O 1
ATOM 1538 N N . GLN A 1 192 ? -11.208 -1.535 27.072 1.00 72.88 192 GLN A N 1
ATOM 1539 C CA . GLN A 1 192 ? -12.496 -2.237 27.073 1.00 72.88 192 GLN A CA 1
ATOM 1540 C C . GLN A 1 192 ? -13.243 -1.950 25.754 1.00 72.88 192 GLN A C 1
ATOM 1542 O O . GLN A 1 192 ? -13.114 -0.832 25.242 1.00 72.88 192 GLN A O 1
ATOM 1547 N N . PRO A 1 193 ? -13.985 -2.917 25.182 1.00 70.25 193 PRO A N 1
ATOM 1548 C CA . PRO A 1 193 ? -14.223 -4.290 25.666 1.00 70.25 193 PRO A CA 1
ATOM 1549 C C . PRO A 1 193 ? -13.120 -5.314 25.310 1.00 70.25 193 PRO A C 1
ATOM 1551 O O . PRO A 1 193 ? -13.116 -6.432 25.811 1.00 70.25 193 PRO A O 1
ATOM 1554 N N . TRP A 1 194 ? -12.147 -4.937 24.479 1.00 75.75 194 TRP A N 1
ATOM 1555 C CA . TRP A 1 194 ? -11.111 -5.821 23.913 1.00 75.75 194 TRP A CA 1
ATOM 1556 C C . TRP A 1 194 ? -10.165 -6.448 24.937 1.00 75.75 194 TRP A C 1
ATOM 1558 O O . TRP A 1 194 ? -9.540 -7.471 24.663 1.00 75.75 194 TRP A O 1
ATOM 1568 N N . LYS A 1 195 ? -10.038 -5.821 26.109 1.00 78.94 195 LYS A N 1
ATOM 1569 C CA . LYS A 1 195 ? -9.116 -6.245 27.162 1.00 78.94 195 LYS A CA 1
ATOM 1570 C C . LYS A 1 195 ? -9.376 -7.680 27.628 1.00 78.94 195 LYS A C 1
ATOM 1572 O O . LYS A 1 195 ? -8.406 -8.403 27.809 1.00 78.94 195 LYS A O 1
ATOM 1577 N N . GLY A 1 196 ? -10.643 -8.074 27.801 1.00 75.94 196 GLY A N 1
ATOM 1578 C CA . GLY A 1 196 ? -11.002 -9.436 28.227 1.00 75.94 196 GLY A CA 1
ATOM 1579 C C . GLY A 1 196 ? -10.695 -10.479 27.152 1.00 75.94 196 GLY A C 1
ATOM 1580 O O . GLY A 1 196 ? -10.056 -11.488 27.421 1.00 75.94 196 GLY A O 1
ATOM 1581 N N . LEU A 1 197 ? -11.027 -10.184 25.890 1.00 72.00 197 LEU A N 1
ATOM 1582 C CA . LEU A 1 197 ? -10.708 -11.097 24.790 1.00 72.00 197 LEU A CA 1
ATOM 1583 C C . LEU A 1 197 ? -9.194 -11.305 24.649 1.00 72.00 197 LEU A C 1
ATOM 1585 O O . LEU A 1 197 ? -8.732 -12.422 24.433 1.00 72.00 197 LEU A O 1
ATOM 1589 N N . TYR A 1 198 ? -8.407 -10.236 24.781 1.00 74.69 198 TYR A N 1
ATOM 1590 C CA . TYR A 1 198 ? -6.960 -10.339 24.655 1.00 74.69 198 TYR A CA 1
ATOM 1591 C C . TYR A 1 198 ? -6.313 -11.100 25.817 1.00 74.69 198 TYR A C 1
ATOM 1593 O O . TYR A 1 198 ? -5.297 -11.742 25.595 1.00 74.69 198 TYR A O 1
ATOM 1601 N N . THR A 1 199 ? -6.852 -11.056 27.040 1.00 77.94 199 THR A N 1
ATOM 1602 C CA . THR A 1 199 ? -6.303 -11.872 28.139 1.00 77.94 199 THR A CA 1
ATOM 1603 C C . THR A 1 199 ? -6.582 -13.355 27.947 1.00 77.94 199 THR A C 1
ATOM 1605 O O . THR A 1 199 ? -5.719 -14.168 28.267 1.00 77.94 199 THR A O 1
ATOM 1608 N N . ASP A 1 200 ? -7.741 -13.690 27.383 1.00 81.56 200 ASP A N 1
ATOM 1609 C CA . ASP A 1 200 ? -8.243 -15.065 27.366 1.00 81.56 200 ASP A CA 1
ATOM 1610 C C . ASP A 1 200 ? -7.886 -15.799 26.059 1.00 81.56 200 ASP A C 1
ATOM 1612 O O . ASP A 1 200 ? -7.702 -17.013 26.052 1.00 81.56 200 ASP A O 1
ATOM 1616 N N . HIS A 1 201 ? -7.737 -15.059 24.951 1.00 83.12 201 HIS A N 1
ATOM 1617 C CA . HIS A 1 201 ? -7.549 -15.600 23.598 1.00 83.12 201 HIS A CA 1
ATOM 1618 C C . HIS A 1 201 ? -6.393 -14.929 22.820 1.00 83.12 201 HIS A C 1
ATOM 1620 O O . HIS A 1 201 ? -6.419 -14.888 21.586 1.00 83.12 201 HIS A O 1
ATOM 1626 N N . ALA A 1 202 ? -5.365 -14.402 23.504 1.00 82.50 202 ALA A N 1
ATOM 1627 C CA . ALA A 1 202 ? -4.211 -13.727 22.877 1.00 82.50 202 ALA A CA 1
ATOM 1628 C C . ALA A 1 202 ? -3.573 -14.527 21.728 1.00 82.50 202 ALA A C 1
ATOM 1630 O O . ALA A 1 202 ? -3.308 -13.977 20.654 1.00 82.50 202 ALA A O 1
ATOM 1631 N N . ASP A 1 203 ? -3.333 -15.820 21.947 1.00 85.12 203 ASP A N 1
ATOM 1632 C CA . ASP A 1 203 ? -2.647 -16.676 20.977 1.00 85.12 203 ASP A CA 1
ATOM 1633 C C . ASP A 1 203 ? -3.519 -16.919 19.741 1.00 85.12 203 ASP A C 1
ATOM 1635 O O . ASP A 1 203 ? -3.046 -16.824 18.610 1.00 85.12 203 ASP A O 1
ATOM 1639 N N . ALA A 1 204 ? -4.824 -17.135 19.936 1.00 86.06 204 ALA A N 1
ATOM 1640 C CA . ALA A 1 204 ? -5.778 -17.285 18.840 1.00 86.06 204 ALA A CA 1
AT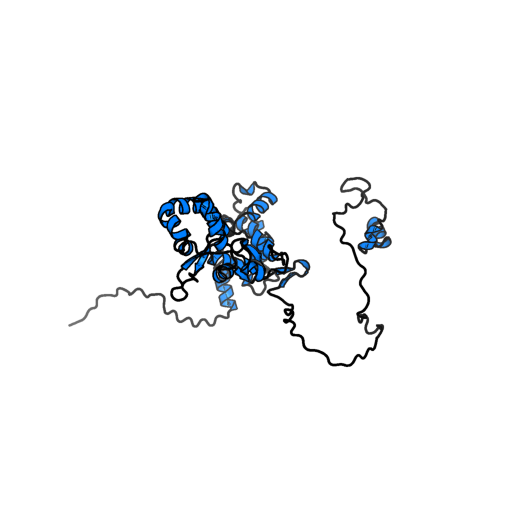OM 1641 C C . ALA A 1 204 ? -5.871 -16.007 17.988 1.00 86.06 204 ALA A C 1
ATOM 1643 O O . ALA A 1 204 ? -5.879 -16.076 16.759 1.00 86.06 204 ALA A O 1
ATOM 1644 N N . ILE A 1 205 ? -5.871 -14.830 18.620 1.00 84.81 205 ILE A N 1
ATOM 1645 C CA . ILE A 1 205 ? -5.842 -13.536 17.920 1.00 84.81 205 ILE A CA 1
ATOM 1646 C C . ILE A 1 205 ? -4.544 -13.385 17.123 1.00 84.81 205 ILE A C 1
ATOM 1648 O O . ILE A 1 205 ? -4.569 -12.983 15.964 1.00 84.81 205 ILE A O 1
ATOM 1652 N N . THR A 1 206 ? -3.399 -13.706 17.720 1.00 85.44 206 THR A N 1
ATOM 1653 C CA . THR A 1 206 ? -2.102 -13.546 17.048 1.00 85.44 206 THR A CA 1
ATOM 1654 C C . THR A 1 206 ? -2.009 -14.465 15.830 1.00 85.44 206 THR A C 1
ATOM 1656 O O . THR A 1 206 ? -1.723 -13.998 14.728 1.00 85.44 206 THR A O 1
ATOM 1659 N N . ASN A 1 207 ? -2.388 -15.735 15.991 1.00 87.94 207 ASN A N 1
ATOM 1660 C CA . ASN A 1 207 ? -2.420 -16.715 14.906 1.00 87.94 207 ASN A CA 1
ATOM 1661 C C . ASN A 1 207 ? -3.401 -16.317 13.791 1.00 87.94 207 ASN A C 1
ATOM 1663 O O . ASN A 1 207 ? -3.102 -16.479 12.608 1.00 87.94 207 ASN A O 1
ATOM 1667 N N . THR A 1 208 ? -4.572 -15.771 14.138 1.00 89.25 208 THR A N 1
ATOM 1668 C CA . THR A 1 208 ? -5.551 -15.319 13.136 1.00 89.25 208 THR A CA 1
ATOM 1669 C C . THR A 1 208 ? -5.054 -14.096 12.370 1.00 89.25 208 THR A C 1
ATOM 1671 O O . THR A 1 208 ? -5.132 -14.095 11.142 1.00 89.25 208 THR A O 1
ATOM 1674 N N . VAL A 1 209 ? -4.472 -13.105 13.050 1.00 87.69 209 VAL A N 1
ATOM 1675 C CA . VAL A 1 209 ? -3.849 -11.920 12.432 1.00 87.69 209 VAL A CA 1
ATOM 1676 C C . VAL A 1 209 ? -2.731 -12.322 11.463 1.00 87.69 209 VAL A C 1
ATOM 1678 O O . VAL A 1 209 ? -2.676 -11.799 10.347 1.00 87.69 209 VAL A O 1
ATOM 1681 N N . GLU A 1 210 ? -1.884 -13.279 11.848 1.00 87.62 210 GLU A N 1
ATOM 1682 C CA . GLU A 1 210 ? -0.839 -13.830 10.978 1.00 87.62 210 GLU A CA 1
ATOM 1683 C C . GLU A 1 210 ? -1.431 -14.578 9.777 1.00 87.62 210 GLU A C 1
ATOM 1685 O O . GLU A 1 210 ? -1.055 -14.301 8.638 1.00 87.62 210 GLU A O 1
ATOM 1690 N N . SER A 1 211 ? -2.415 -15.456 10.003 1.00 91.25 211 SER A N 1
ATOM 1691 C CA . SER A 1 211 ? -3.074 -16.223 8.933 1.00 91.25 211 SER A CA 1
ATOM 1692 C C . SER A 1 211 ? -3.798 -15.339 7.912 1.00 91.25 211 SER A C 1
ATOM 1694 O O . SER A 1 211 ? -3.869 -15.672 6.732 1.00 91.25 211 SER A O 1
ATOM 1696 N N . MET A 1 212 ? -4.326 -14.194 8.354 1.00 88.94 212 MET A N 1
ATOM 1697 C CA . MET A 1 212 ? -5.018 -13.227 7.504 1.00 88.94 212 MET A CA 1
ATOM 1698 C C . MET A 1 212 ? -4.061 -12.297 6.757 1.00 88.94 212 MET A C 1
ATOM 1700 O O . MET A 1 212 ? -4.514 -11.526 5.912 1.00 88.94 212 MET A O 1
ATOM 1704 N N . GLY A 1 213 ? -2.758 -12.344 7.055 1.00 86.88 213 GLY A N 1
ATOM 1705 C CA . GLY A 1 213 ? -1.770 -11.471 6.427 1.00 86.88 213 GLY A CA 1
ATOM 1706 C C . GLY A 1 213 ? -2.020 -9.990 6.718 1.00 86.88 213 GLY A C 1
ATOM 1707 O O . GLY A 1 213 ? -1.821 -9.145 5.842 1.00 86.88 213 GLY A O 1
ATOM 1708 N N . VAL A 1 214 ? -2.494 -9.667 7.927 1.00 88.38 214 VAL A N 1
ATOM 1709 C CA . VAL A 1 214 ? -2.841 -8.293 8.308 1.00 88.38 214 VAL A CA 1
ATOM 1710 C C . VAL A 1 214 ? -1.610 -7.387 8.210 1.00 88.38 214 VAL A C 1
ATOM 1712 O O . VAL A 1 214 ? -0.559 -7.636 8.808 1.00 88.38 214 VAL A O 1
ATOM 1715 N N . ARG A 1 215 ? -1.749 -6.285 7.469 1.00 89.12 215 ARG A N 1
ATOM 1716 C CA . ARG A 1 215 ? -0.642 -5.368 7.181 1.00 89.12 215 ARG A CA 1
ATOM 1717 C C . ARG A 1 215 ? -0.346 -4.487 8.387 1.00 89.12 215 ARG A C 1
ATOM 1719 O O . ARG A 1 215 ? -1.191 -3.700 8.808 1.00 89.12 215 ARG A O 1
ATOM 1726 N N . SER A 1 216 ? 0.883 -4.553 8.898 1.00 90.56 216 SER A N 1
ATOM 1727 C CA . SER A 1 216 ? 1.343 -3.678 9.981 1.00 90.56 216 SER A CA 1
ATOM 1728 C C . SER A 1 216 ? 2.476 -2.759 9.539 1.00 90.56 216 SER A C 1
ATOM 1730 O O . SER A 1 216 ? 3.422 -3.181 8.873 1.00 90.56 216 SER A O 1
ATOM 1732 N N . PHE A 1 217 ? 2.425 -1.506 9.977 1.00 91.44 217 PHE A N 1
ATOM 1733 C CA . PHE A 1 217 ? 3.407 -0.487 9.612 1.00 91.44 217 PHE A CA 1
ATOM 1734 C C . PHE A 1 217 ? 4.047 0.138 10.848 1.00 91.44 217 PHE A C 1
ATOM 1736 O O . PHE A 1 217 ? 3.436 0.239 11.912 1.00 91.44 217 PHE A O 1
ATOM 1743 N N . LYS A 1 218 ? 5.303 0.562 10.718 1.00 90.88 218 LYS A N 1
ATOM 1744 C CA . LYS A 1 218 ? 6.044 1.248 11.780 1.00 90.88 218 LYS A CA 1
ATOM 1745 C C . LYS A 1 218 ? 5.498 2.659 11.964 1.00 90.88 218 LYS A C 1
ATOM 1747 O O . LYS A 1 218 ? 5.404 3.427 11.011 1.00 90.88 218 LYS A O 1
ATOM 1752 N N . THR A 1 219 ? 5.195 3.006 13.207 1.00 88.75 219 THR A N 1
ATOM 1753 C CA . THR A 1 219 ? 4.745 4.341 13.607 1.00 88.75 219 THR A CA 1
ATOM 1754 C C . THR A 1 219 ? 5.236 4.662 15.019 1.00 88.75 219 THR A C 1
ATOM 1756 O O . THR A 1 219 ? 5.905 3.851 15.665 1.00 88.75 219 THR A O 1
ATOM 1759 N N . HIS A 1 220 ? 4.936 5.860 15.502 1.00 84.38 220 HIS A N 1
ATOM 1760 C CA . HIS A 1 220 ? 5.189 6.251 16.882 1.00 84.38 220 HIS A CA 1
ATOM 1761 C C . HIS A 1 220 ? 3.950 6.028 17.746 1.00 84.38 220 HIS A C 1
ATOM 1763 O O . HIS A 1 220 ? 2.814 5.998 17.264 1.00 84.38 220 HIS A O 1
ATOM 1769 N N . ASN A 1 221 ? 4.169 5.834 19.043 1.00 82.06 221 ASN A N 1
ATOM 1770 C CA . ASN A 1 221 ? 3.090 5.815 20.010 1.00 82.06 221 ASN A CA 1
ATOM 1771 C C . ASN A 1 221 ? 2.552 7.237 20.210 1.00 82.06 221 ASN A C 1
ATOM 1773 O O . ASN A 1 221 ? 3.057 7.988 21.036 1.00 82.06 221 ASN A O 1
ATOM 1777 N N . TRP A 1 222 ? 1.532 7.586 19.435 1.00 76.25 222 TRP A N 1
ATOM 1778 C CA . TRP A 1 222 ? 0.856 8.877 19.513 1.00 76.25 222 TRP A CA 1
ATOM 1779 C C . TRP A 1 222 ? -0.128 8.981 20.684 1.00 76.25 222 TRP A C 1
ATOM 1781 O O . TRP A 1 222 ? -0.579 10.081 20.988 1.00 76.25 222 TRP A O 1
ATOM 1791 N N . ASP A 1 223 ? -0.427 7.873 21.372 1.00 75.38 223 ASP A N 1
ATOM 1792 C CA . ASP A 1 223 ? -1.253 7.904 22.584 1.00 75.38 223 ASP A CA 1
ATOM 1793 C C . ASP A 1 223 ? -0.493 8.441 23.812 1.00 75.38 223 ASP A C 1
ATOM 1795 O O . ASP A 1 223 ? -1.120 8.791 24.808 1.00 75.38 223 ASP A O 1
ATOM 1799 N N . ASP A 1 224 ? 0.843 8.433 23.785 1.00 75.31 224 ASP A N 1
ATOM 1800 C CA . ASP A 1 224 ? 1.695 8.908 24.878 1.00 75.31 224 ASP A CA 1
ATOM 1801 C C . ASP A 1 224 ? 2.806 9.794 24.306 1.00 75.31 224 ASP A C 1
ATOM 1803 O O . ASP A 1 224 ? 3.898 9.336 23.963 1.00 75.31 224 ASP A O 1
ATOM 1807 N N . VAL A 1 225 ? 2.493 11.085 24.184 1.00 72.38 225 VAL A N 1
ATOM 1808 C CA . VAL A 1 225 ? 3.381 12.091 23.582 1.00 72.38 225 VAL A CA 1
ATOM 1809 C C . VAL A 1 225 ? 4.673 12.261 24.391 1.00 72.38 225 VAL A C 1
ATOM 1811 O O . VAL A 1 225 ? 5.716 12.572 23.821 1.00 72.38 225 VAL A O 1
ATOM 1814 N N . GLN A 1 226 ? 4.637 11.994 25.701 1.00 75.81 226 GLN A N 1
ATOM 1815 C CA . GLN A 1 226 ? 5.811 12.078 26.576 1.00 75.81 226 GLN A CA 1
ATOM 1816 C C . GLN A 1 226 ? 6.758 10.887 26.375 1.00 75.81 226 GLN A C 1
ATOM 1818 O O . GLN A 1 226 ? 7.964 10.995 26.595 1.00 75.81 226 GLN A O 1
ATOM 1823 N N . LYS A 1 227 ? 6.232 9.748 25.909 1.00 71.25 227 LYS A N 1
ATOM 1824 C CA . LYS A 1 227 ? 6.986 8.516 25.666 1.00 71.25 227 LYS A CA 1
ATOM 1825 C C . LYS A 1 227 ? 6.766 8.010 24.242 1.00 71.25 227 LYS A C 1
ATOM 1827 O O . LYS A 1 227 ? 6.236 6.912 24.028 1.00 71.25 227 LYS A O 1
ATOM 1832 N N . MET A 1 228 ? 7.250 8.799 23.276 1.00 71.06 228 MET A N 1
ATOM 1833 C CA . MET A 1 228 ? 7.132 8.600 21.821 1.00 71.06 228 MET A CA 1
ATOM 1834 C C . MET A 1 228 ? 7.944 7.396 21.293 1.00 71.06 228 MET A C 1
ATOM 1836 O O . MET A 1 228 ? 8.824 7.483 20.433 1.00 71.06 228 MET A O 1
ATOM 1840 N N . SER A 1 229 ? 7.636 6.232 21.849 1.00 80.75 229 SER A N 1
ATOM 1841 C CA . SER A 1 229 ? 8.221 4.932 21.551 1.00 80.75 229 SER A CA 1
ATOM 1842 C C . SER A 1 229 ? 7.791 4.436 20.173 1.00 80.75 229 SER A C 1
ATOM 1844 O O . SER A 1 229 ? 6.738 4.805 19.649 1.00 80.75 229 SER A O 1
ATOM 1846 N N . LYS A 1 230 ? 8.626 3.591 19.565 1.00 84.00 230 LYS A N 1
ATOM 1847 C CA . LYS A 1 230 ? 8.280 2.915 18.312 1.00 84.00 230 LYS A CA 1
ATOM 1848 C C . LYS A 1 230 ? 7.167 1.908 18.582 1.00 84.00 230 LYS A C 1
ATOM 1850 O O . LYS A 1 230 ? 7.240 1.139 19.536 1.00 84.00 230 LYS A O 1
ATOM 1855 N N . THR A 1 231 ? 6.163 1.897 17.723 1.00 88.19 231 THR A N 1
ATOM 1856 C CA . THR A 1 231 ? 5.041 0.963 17.782 1.00 88.19 231 THR A CA 1
ATOM 1857 C C . THR A 1 231 ? 4.636 0.546 16.368 1.00 88.19 231 THR A C 1
ATOM 1859 O O . THR A 1 231 ? 5.223 1.010 15.384 1.00 88.19 231 THR A O 1
ATOM 1862 N N . ARG A 1 232 ? 3.661 -0.358 16.252 1.00 89.06 232 ARG A N 1
ATOM 1863 C CA . ARG A 1 232 ? 3.102 -0.754 14.959 1.00 89.06 232 ARG A CA 1
ATOM 1864 C C . ARG A 1 232 ? 1.632 -0.367 14.885 1.00 89.06 232 ARG A C 1
ATOM 1866 O O . ARG A 1 232 ? 0.867 -0.629 15.810 1.00 89.06 232 ARG A O 1
ATOM 1873 N N . GLY A 1 233 ? 1.273 0.289 13.790 1.00 90.38 233 GLY A N 1
ATOM 1874 C CA . GLY A 1 233 ? -0.107 0.565 13.431 1.00 90.38 233 GLY A CA 1
ATOM 1875 C C . GLY A 1 233 ? -0.645 -0.518 12.502 1.00 90.38 233 GLY A C 1
ATOM 1876 O O . GLY A 1 233 ? 0.124 -1.203 11.823 1.00 90.38 233 GLY A O 1
ATOM 1877 N N . VAL A 1 234 ? -1.964 -0.652 12.476 1.00 92.19 234 VAL A N 1
ATOM 1878 C CA . VAL A 1 234 ? -2.707 -1.607 11.647 1.00 92.19 234 VAL A CA 1
ATOM 1879 C C . VAL A 1 234 ? -3.999 -0.970 11.156 1.00 92.19 234 VAL A C 1
ATOM 1881 O O . VAL A 1 234 ? -4.528 -0.060 11.800 1.00 92.19 234 VAL A O 1
ATOM 1884 N N . LEU A 1 235 ? -4.504 -1.452 10.021 1.00 92.38 235 LEU A N 1
ATOM 1885 C CA . LEU A 1 235 ? -5.833 -1.098 9.531 1.00 92.38 235 LEU A CA 1
ATOM 1886 C C . LEU A 1 235 ? -6.895 -1.600 10.503 1.00 92.38 235 LEU A C 1
ATOM 1888 O O . LEU A 1 235 ? -6.932 -2.779 10.851 1.00 92.38 235 LEU A O 1
ATOM 1892 N N . ALA A 1 236 ? -7.763 -0.690 10.940 1.00 91.12 236 ALA A N 1
ATOM 1893 C CA . ALA A 1 236 ? -8.805 -0.999 11.908 1.00 91.12 236 ALA A CA 1
ATOM 1894 C C . ALA A 1 236 ? -9.780 -2.048 11.364 1.00 91.12 236 ALA A C 1
ATOM 1896 O O . ALA A 1 236 ? -10.190 -2.928 12.112 1.00 91.12 236 ALA A O 1
ATOM 1897 N N . LYS A 1 237 ? -10.094 -1.998 10.061 1.00 91.19 237 LYS A N 1
ATOM 1898 C CA . LYS A 1 237 ? -10.949 -2.988 9.393 1.00 91.19 237 LYS A CA 1
ATOM 1899 C C . LYS A 1 237 ? -10.341 -4.394 9.395 1.00 91.19 237 LYS A C 1
ATOM 1901 O O . LYS A 1 237 ? -11.042 -5.349 9.706 1.00 91.19 237 LYS A O 1
ATOM 1906 N N . ASP A 1 238 ? -9.041 -4.513 9.123 1.00 91.12 238 ASP A N 1
ATOM 1907 C CA . ASP A 1 238 ? -8.352 -5.806 9.048 1.00 91.12 238 ASP A CA 1
ATOM 1908 C C . ASP A 1 238 ? -8.238 -6.420 10.446 1.00 91.12 238 ASP A C 1
ATOM 1910 O O . ASP A 1 238 ? -8.482 -7.609 10.643 1.00 91.12 238 ASP A O 1
ATOM 1914 N N . LEU A 1 239 ? -7.918 -5.578 11.433 1.00 89.06 239 LEU A N 1
ATOM 1915 C CA . LEU A 1 239 ? -7.851 -5.979 12.831 1.00 89.06 239 LEU A CA 1
ATOM 1916 C C . LEU A 1 239 ? -9.232 -6.390 13.365 1.00 89.06 239 LEU A C 1
ATOM 1918 O O . LEU A 1 239 ? -9.349 -7.406 14.043 1.00 89.06 239 LEU A O 1
ATOM 1922 N N . LEU A 1 240 ? -10.282 -5.637 13.028 1.00 89.50 240 LEU A N 1
ATOM 1923 C CA . LEU A 1 240 ? -11.653 -5.976 13.394 1.00 89.50 240 LEU A CA 1
ATOM 1924 C C . LEU A 1 240 ? -12.092 -7.301 12.761 1.00 89.50 240 LEU A C 1
ATOM 1926 O O . LEU A 1 240 ? -12.658 -8.144 13.449 1.00 89.50 240 LEU A O 1
ATOM 1930 N N . ALA A 1 241 ? -11.784 -7.521 11.482 1.00 90.69 241 ALA A N 1
ATOM 1931 C CA . ALA A 1 241 ? -12.087 -8.778 10.807 1.00 90.69 241 ALA A CA 1
ATOM 1932 C C . ALA A 1 241 ? -11.374 -9.975 11.462 1.00 90.69 241 ALA A C 1
ATOM 1934 O O . ALA A 1 241 ? -11.959 -11.053 11.559 1.00 90.69 241 ALA A O 1
ATOM 1935 N N . ALA A 1 242 ? -10.142 -9.791 11.954 1.00 89.00 242 ALA A N 1
ATOM 1936 C CA . ALA A 1 242 ? -9.444 -10.816 12.728 1.00 89.00 242 ALA A CA 1
ATOM 1937 C C . ALA A 1 242 ? -10.130 -11.088 14.077 1.00 89.00 242 ALA A C 1
ATOM 1939 O O . ALA A 1 242 ? -10.327 -12.247 14.434 1.00 89.00 242 ALA A O 1
ATOM 1940 N N . TYR A 1 243 ? -10.566 -10.046 14.793 1.00 86.38 243 TYR A N 1
ATOM 1941 C CA . TYR A 1 243 ? -11.286 -10.221 16.056 1.00 86.38 243 TYR A CA 1
ATOM 1942 C C . TYR A 1 243 ? -12.640 -10.910 15.888 1.00 86.38 243 TYR A C 1
ATOM 1944 O O . TYR A 1 243 ? -12.933 -11.819 16.655 1.00 86.38 243 TYR A O 1
ATOM 1952 N N . ILE A 1 244 ? -13.424 -10.546 14.869 1.00 89.31 244 ILE A N 1
ATOM 1953 C CA . ILE A 1 244 ? -14.735 -11.162 14.596 1.00 89.31 244 ILE A CA 1
ATOM 1954 C C . ILE A 1 244 ? -14.601 -12.668 14.322 1.00 89.31 244 ILE A C 1
ATOM 1956 O O . ILE A 1 244 ? -15.481 -13.441 14.690 1.00 89.31 244 ILE A O 1
ATOM 1960 N N . LYS A 1 245 ? -13.488 -13.112 13.716 1.00 89.88 245 LYS A N 1
ATOM 1961 C CA . LYS A 1 245 ? -13.220 -14.547 13.521 1.00 89.88 245 LYS A CA 1
ATOM 1962 C C . LYS A 1 245 ? -12.974 -15.307 14.823 1.00 89.88 245 LYS A C 1
ATOM 1964 O O . LYS A 1 245 ? -13.219 -16.508 14.856 1.00 89.88 245 LYS A O 1
ATOM 1969 N N . VAL A 1 246 ? -12.448 -14.639 15.849 1.00 87.12 246 VAL A N 1
ATOM 1970 C CA . VAL A 1 246 ? -12.209 -15.240 17.169 1.00 87.12 246 VAL A CA 1
ATOM 1971 C C . VAL A 1 246 ? -13.477 -15.174 18.015 1.00 87.12 246 VAL A C 1
ATOM 1973 O O . VAL A 1 246 ? -13.843 -16.161 18.643 1.00 87.12 246 VAL A O 1
ATOM 1976 N N . ASP A 1 247 ? -14.1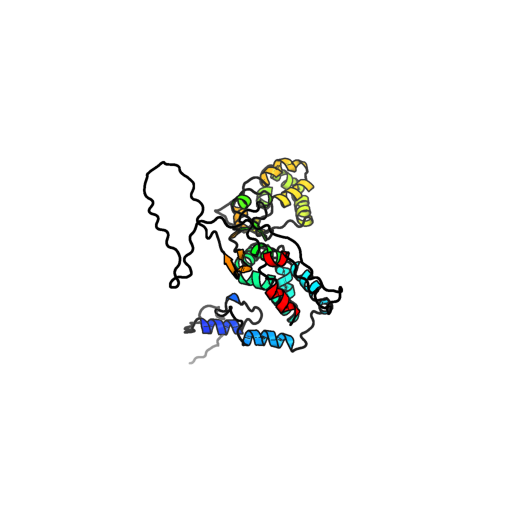62 -14.031 18.002 1.00 86.31 247 ASP A N 1
ATOM 1977 C CA . ASP A 1 247 ? -15.397 -13.803 18.742 1.00 86.31 247 ASP A CA 1
ATOM 1978 C C . ASP A 1 247 ? -16.364 -12.929 17.933 1.00 86.31 247 ASP A C 1
ATOM 1980 O O . ASP A 1 247 ? -16.181 -11.718 17.771 1.00 86.31 247 ASP A O 1
ATOM 1984 N N . SER A 1 248 ? -17.436 -13.559 17.450 1.00 85.81 248 SER A N 1
ATOM 1985 C CA . SER A 1 248 ? -18.482 -12.902 16.659 1.00 85.81 248 SER A CA 1
ATOM 1986 C C . SER A 1 248 ? -19.254 -11.817 17.421 1.00 85.81 248 SER A C 1
ATOM 1988 O O . SER A 1 248 ? -19.825 -10.925 16.797 1.00 85.81 248 SER A O 1
ATOM 1990 N N . THR A 1 249 ? -19.249 -11.831 18.761 1.00 84.88 249 THR A N 1
ATOM 1991 C CA . THR A 1 249 ? -19.978 -10.837 19.573 1.00 84.88 249 THR A CA 1
ATOM 1992 C C . THR A 1 249 ? -19.346 -9.442 19.518 1.00 84.88 249 THR A C 1
ATOM 1994 O O . THR A 1 249 ? -19.981 -8.446 19.869 1.00 84.88 249 THR A O 1
ATOM 1997 N N . LEU A 1 250 ? -18.108 -9.347 19.023 1.00 78.12 250 LEU A N 1
ATOM 1998 C CA . LEU A 1 250 ? -17.347 -8.104 18.919 1.00 78.12 250 LEU A CA 1
ATOM 1999 C C . LEU A 1 250 ? -17.643 -7.286 17.663 1.00 78.12 250 LEU A C 1
ATOM 2001 O O . LEU A 1 250 ? -17.051 -6.218 17.500 1.00 78.12 250 LEU A O 1
ATOM 2005 N N . GLU A 1 251 ? -18.551 -7.728 16.793 1.00 82.62 251 GLU A N 1
ATOM 2006 C CA . GLU A 1 251 ? -18.908 -6.966 15.596 1.00 82.62 251 GLU A CA 1
ATOM 2007 C C . GLU A 1 251 ? -19.438 -5.567 15.956 1.00 82.62 251 GLU A C 1
ATOM 2009 O O . GLU A 1 251 ? -18.900 -4.559 15.490 1.00 82.62 251 GLU A O 1
ATOM 2014 N N . GLU A 1 252 ? -20.429 -5.492 16.848 1.00 83.06 252 GLU A N 1
ATOM 2015 C CA . GLU A 1 252 ? -21.071 -4.232 17.240 1.00 83.06 252 GLU A CA 1
ATOM 2016 C C . GLU A 1 252 ? -20.133 -3.289 18.022 1.00 83.06 252 GLU A C 1
ATOM 2018 O O . GLU A 1 252 ? -19.955 -2.140 17.600 1.00 83.06 252 GLU A O 1
ATOM 2023 N N . PRO A 1 253 ? -19.426 -3.731 19.085 1.00 78.50 253 PRO A N 1
ATOM 2024 C CA . PRO A 1 253 ? -18.416 -2.896 19.742 1.00 78.50 253 PRO A CA 1
ATOM 2025 C C . PRO A 1 253 ? -17.247 -2.522 18.817 1.00 78.50 253 PRO A C 1
ATOM 2027 O O . PRO A 1 253 ? -16.634 -1.459 18.955 1.00 78.50 253 PRO A O 1
ATOM 2030 N N . GLY A 1 254 ? -16.954 -3.391 17.850 1.00 79.38 254 GLY A N 1
ATOM 2031 C CA . GLY A 1 254 ? -15.961 -3.237 16.797 1.00 79.38 254 GLY A CA 1
ATOM 2032 C C . GLY A 1 254 ? -16.166 -2.048 15.886 1.00 79.38 254 GLY A C 1
ATOM 2033 O O . GLY A 1 254 ? -15.188 -1.402 15.497 1.00 79.38 254 GLY A O 1
ATOM 2034 N N . ARG A 1 255 ? -17.422 -1.688 15.605 1.00 83.50 255 ARG A N 1
ATOM 2035 C CA . ARG A 1 255 ? -17.751 -0.545 14.738 1.00 83.50 255 ARG A CA 1
ATOM 2036 C C . ARG A 1 255 ? -17.162 0.768 15.258 1.00 83.50 255 ARG A C 1
ATOM 2038 O O . ARG A 1 255 ? -16.800 1.635 14.462 1.00 83.50 255 ARG A O 1
ATOM 2045 N N . ALA A 1 256 ? -16.956 0.899 16.571 1.00 82.62 256 ALA A N 1
ATOM 2046 C CA . ALA A 1 256 ? -16.307 2.067 17.162 1.00 82.62 256 ALA A CA 1
ATOM 2047 C C . ALA A 1 256 ? -14.849 2.254 16.692 1.00 82.62 256 ALA A C 1
ATOM 2049 O O . ALA A 1 256 ? -14.377 3.389 16.627 1.00 82.62 256 ALA A O 1
ATOM 2050 N N . LEU A 1 257 ? -14.137 1.186 16.305 1.00 81.94 257 LEU A N 1
ATOM 2051 C CA . LEU A 1 257 ? -12.777 1.284 15.751 1.00 81.94 257 LEU A CA 1
ATOM 2052 C C . LEU A 1 257 ? -12.752 1.939 14.366 1.00 81.94 257 LEU A C 1
ATOM 2054 O O . LEU A 1 257 ? -11.757 2.561 13.995 1.00 81.94 257 LEU A O 1
ATOM 2058 N N . LEU A 1 258 ? -13.849 1.801 13.619 1.00 85.44 258 LEU A N 1
ATOM 2059 C CA . LEU A 1 258 ? -14.028 2.379 12.288 1.00 85.44 258 LEU A CA 1
ATOM 2060 C C . LEU A 1 258 ? -14.557 3.816 12.338 1.00 85.44 258 LEU A C 1
ATOM 2062 O O . LEU A 1 258 ? -14.494 4.526 11.333 1.00 85.44 258 LEU A O 1
ATOM 2066 N N . SER A 1 259 ? -15.059 4.250 13.498 1.00 79.06 259 SER A N 1
ATOM 2067 C CA . SER A 1 259 ? -15.582 5.600 13.688 1.00 79.06 259 SER A CA 1
ATOM 2068 C C . SER A 1 259 ? -14.510 6.680 13.440 1.00 79.06 259 SER A C 1
ATOM 2070 O O . SER A 1 259 ? -13.303 6.412 13.546 1.00 79.06 259 SER A O 1
ATOM 2072 N N . PRO A 1 260 ? -14.919 7.919 13.101 1.00 73.06 260 PRO A N 1
ATOM 2073 C CA . PRO A 1 260 ? -14.004 9.041 12.918 1.00 73.06 260 PRO A CA 1
ATOM 2074 C C . PRO A 1 260 ? -13.200 9.312 14.198 1.00 73.06 260 PRO A C 1
ATOM 2076 O O . PRO A 1 260 ? -13.666 9.925 15.152 1.00 73.06 260 PRO A O 1
ATOM 2079 N N . GLY A 1 261 ? -11.958 8.847 14.203 1.00 71.94 261 GLY A N 1
ATOM 2080 C CA . GLY A 1 261 ? -11.013 8.941 15.307 1.00 71.94 261 GLY A CA 1
ATOM 2081 C C . GLY A 1 261 ? -9.608 8.619 14.808 1.00 71.94 261 GLY A C 1
ATOM 2082 O O . GLY A 1 261 ? -9.425 8.267 13.640 1.00 71.94 261 GLY A O 1
ATOM 2083 N N . TRP A 1 262 ? -8.598 8.738 15.673 1.00 77.44 262 TRP A N 1
ATOM 2084 C CA . TRP A 1 262 ? -7.220 8.323 15.350 1.00 77.44 262 TRP A CA 1
ATOM 2085 C C . TRP A 1 262 ? -6.560 9.118 14.215 1.00 77.44 262 TRP A C 1
ATOM 2087 O O . TRP A 1 262 ? -5.724 8.600 13.473 1.00 77.44 262 TRP A O 1
ATOM 2097 N N . LEU A 1 263 ? -6.914 10.403 14.081 1.00 84.94 263 LEU A N 1
ATOM 2098 C CA . LEU A 1 263 ? -6.382 11.276 13.029 1.00 84.94 263 LEU A CA 1
ATOM 2099 C C . LEU A 1 263 ? -4.845 11.297 13.002 1.00 84.94 263 LEU A C 1
ATOM 2101 O O . LEU A 1 263 ? -4.257 11.315 11.928 1.00 84.94 263 LEU A O 1
ATOM 2105 N N . HIS A 1 264 ? -4.189 11.219 14.160 1.00 85.25 264 HIS A N 1
ATOM 2106 C CA . HIS A 1 264 ? -2.729 11.143 14.247 1.00 85.25 264 HIS A CA 1
ATOM 2107 C C . HIS A 1 264 ? -2.156 9.887 13.565 1.00 85.25 264 HIS A C 1
ATOM 2109 O O . HIS A 1 264 ? -1.163 9.992 12.852 1.00 85.25 264 HIS A O 1
ATOM 2115 N N . TYR A 1 265 ? -2.792 8.717 13.707 1.00 87.75 265 TYR A N 1
ATOM 2116 C CA . TYR A 1 265 ? -2.354 7.491 13.030 1.00 87.75 265 TYR A CA 1
ATOM 2117 C C . TYR A 1 265 ? -2.643 7.556 11.529 1.00 87.75 265 TYR A C 1
ATOM 2119 O O . TYR A 1 265 ? -1.785 7.181 10.731 1.00 87.75 265 TYR A O 1
ATOM 2127 N N . ARG A 1 266 ? -3.807 8.100 11.150 1.00 90.19 266 ARG A N 1
ATOM 2128 C CA . ARG A 1 266 ? -4.204 8.347 9.752 1.00 90.19 266 ARG A CA 1
ATOM 2129 C C . ARG A 1 266 ? -3.187 9.240 9.032 1.00 90.19 266 ARG A C 1
ATOM 2131 O O . ARG A 1 266 ? -2.698 8.888 7.961 1.00 90.19 266 ARG A O 1
ATOM 2138 N N . LEU A 1 267 ? -2.814 10.360 9.653 1.00 88.62 267 LEU A N 1
ATOM 2139 C CA . LEU A 1 267 ? -1.815 11.292 9.127 1.00 88.62 267 LEU A CA 1
ATOM 2140 C C . LEU A 1 267 ? -0.407 10.691 9.121 1.00 88.62 267 LEU A C 1
ATOM 2142 O O . LEU A 1 267 ? 0.304 10.851 8.137 1.00 88.62 267 LEU A O 1
ATOM 2146 N N . ALA A 1 268 ? -0.012 9.958 10.166 1.00 87.44 268 ALA A N 1
ATOM 2147 C CA . ALA A 1 268 ? 1.301 9.312 10.226 1.00 87.44 268 ALA A CA 1
ATOM 2148 C C . ALA A 1 268 ? 1.508 8.253 9.126 1.00 87.44 268 ALA A C 1
ATOM 2150 O O . ALA A 1 268 ? 2.645 7.968 8.754 1.00 87.44 268 ALA A O 1
ATOM 2151 N N . ALA A 1 269 ? 0.423 7.677 8.607 1.00 90.81 269 ALA A N 1
ATOM 2152 C CA . ALA A 1 269 ? 0.443 6.728 7.498 1.00 90.81 269 ALA A CA 1
ATOM 2153 C C . ALA A 1 269 ? 0.094 7.361 6.145 1.00 90.81 269 ALA A C 1
ATOM 2155 O O . ALA A 1 269 ? -0.237 6.647 5.199 1.00 90.81 269 ALA A O 1
ATOM 2156 N N . SER A 1 270 ? 0.142 8.687 6.045 1.00 93.12 270 SER A N 1
ATOM 2157 C CA . SER A 1 270 ? -0.169 9.411 4.818 1.00 93.12 270 SER A CA 1
ATOM 2158 C C . SER A 1 270 ? 0.901 10.446 4.518 1.00 93.12 270 SER A C 1
ATOM 2160 O O . SER A 1 270 ? 1.590 10.936 5.410 1.00 93.12 270 SER A O 1
ATOM 2162 N N . ILE A 1 271 ? 1.033 10.805 3.246 1.00 93.50 271 ILE A N 1
ATOM 2163 C CA . ILE A 1 271 ? 1.890 11.913 2.818 1.00 93.50 271 ILE A CA 1
ATOM 2164 C C . ILE A 1 271 ? 1.152 12.784 1.814 1.00 93.50 271 ILE A C 1
ATOM 2166 O O . ILE A 1 271 ? 0.313 12.285 1.067 1.00 93.50 271 ILE A O 1
ATOM 2170 N N . ILE A 1 272 ? 1.492 14.070 1.760 1.00 90.88 272 ILE A N 1
ATOM 2171 C CA . ILE A 1 272 ? 1.099 14.916 0.629 1.00 90.88 272 ILE A CA 1
ATOM 2172 C C . ILE A 1 272 ? 1.737 14.324 -0.624 1.00 90.88 272 ILE A C 1
ATOM 2174 O O . ILE A 1 272 ? 2.927 13.998 -0.619 1.00 90.88 272 ILE A O 1
ATOM 2178 N N . PHE A 1 273 ? 0.949 14.163 -1.683 1.00 91.44 273 PHE A N 1
ATOM 2179 C CA . PHE A 1 273 ? 1.382 13.405 -2.843 1.00 91.44 273 PHE A CA 1
ATOM 2180 C C . PHE A 1 273 ? 1.186 14.166 -4.157 1.00 91.44 273 PHE A C 1
ATOM 2182 O O . PHE A 1 273 ? 0.078 14.622 -4.450 1.00 91.44 273 PHE A O 1
ATOM 2189 N N . PRO A 1 274 ? 2.236 14.307 -4.986 1.00 86.00 274 PRO A N 1
ATOM 2190 C CA . PRO A 1 274 ? 2.117 14.969 -6.278 1.00 86.00 274 PRO A CA 1
ATOM 2191 C C . PRO A 1 274 ? 1.166 14.236 -7.223 1.00 86.00 274 PRO A C 1
ATOM 2193 O O . PRO A 1 274 ? 0.980 13.024 -7.132 1.00 86.00 274 PRO A O 1
ATOM 2196 N N . CYS A 1 275 ? 0.607 14.965 -8.185 1.00 82.38 275 CYS A N 1
ATOM 2197 C CA . CYS A 1 275 ? -0.032 14.379 -9.361 1.00 82.38 275 CYS A CA 1
ATOM 2198 C C . CYS A 1 275 ? 0.749 14.748 -10.628 1.00 82.38 275 CYS A C 1
ATOM 2200 O O . CYS A 1 275 ? 1.193 15.888 -10.804 1.00 82.38 275 CYS A O 1
ATOM 2202 N N . LEU A 1 276 ? 0.943 13.774 -11.515 1.00 78.44 276 LEU A N 1
ATOM 2203 C CA . LEU A 1 276 ? 1.639 13.949 -12.783 1.00 78.44 276 LEU A CA 1
ATOM 2204 C C . LEU A 1 276 ? 0.619 14.078 -13.914 1.00 78.44 276 LEU A C 1
ATOM 2206 O O . LEU A 1 276 ? -0.070 13.124 -14.262 1.00 78.44 276 LEU A O 1
ATOM 2210 N N . ASN A 1 277 ? 0.565 15.247 -14.552 1.00 74.25 277 ASN A N 1
ATOM 2211 C CA . ASN A 1 277 ? -0.241 15.422 -15.758 1.00 74.25 277 ASN A CA 1
ATOM 2212 C C . ASN A 1 277 ? 0.552 14.966 -16.986 1.00 74.25 277 ASN A C 1
ATOM 2214 O O . ASN A 1 277 ? 1.401 15.717 -17.469 1.00 74.25 277 ASN A O 1
ATOM 2218 N N . LEU A 1 278 ? 0.245 13.786 -17.537 1.00 63.91 278 LEU A N 1
ATOM 2219 C CA . LEU A 1 278 ? 0.931 13.268 -18.731 1.00 63.91 278 LEU A CA 1
ATOM 2220 C C . LEU A 1 278 ? 0.889 14.229 -19.923 1.00 63.91 278 LEU A C 1
ATOM 2222 O O . LEU A 1 278 ? 1.908 14.417 -20.576 1.00 63.91 278 LEU A O 1
ATOM 2226 N N . ARG A 1 279 ? -0.259 14.877 -20.175 1.00 62.31 279 ARG A N 1
ATOM 2227 C CA . ARG A 1 279 ? -0.429 15.785 -21.328 1.00 62.31 279 ARG A CA 1
ATOM 2228 C C . ARG A 1 279 ? 0.504 16.995 -21.289 1.00 62.31 279 ARG A C 1
ATOM 2230 O O . ARG A 1 279 ? 0.845 17.534 -22.330 1.00 62.31 279 ARG A O 1
ATOM 2237 N N . ARG A 1 280 ? 0.887 17.449 -20.092 1.00 66.38 280 ARG A N 1
ATOM 2238 C CA . ARG A 1 280 ? 1.734 18.639 -19.903 1.00 66.38 280 ARG A CA 1
ATOM 2239 C C . ARG A 1 280 ? 3.140 18.296 -19.411 1.00 66.38 280 ARG A C 1
ATOM 2241 O O . ARG A 1 280 ? 3.965 19.193 -19.310 1.00 66.38 280 ARG A O 1
ATOM 2248 N N . GLY A 1 281 ? 3.390 17.045 -19.016 1.00 62.53 281 GLY A N 1
ATOM 2249 C CA . GLY A 1 281 ? 4.616 16.630 -18.326 1.00 62.53 281 GLY A CA 1
ATOM 2250 C C . GLY A 1 281 ? 4.860 17.332 -16.982 1.00 62.53 281 GLY A C 1
ATOM 2251 O O . GLY A 1 281 ? 5.937 17.188 -16.410 1.00 62.53 281 GLY A O 1
ATOM 2252 N N . LYS A 1 282 ? 3.884 18.100 -16.473 1.00 70.88 282 LYS A N 1
ATOM 2253 C CA . LYS A 1 282 ? 4.018 18.920 -15.264 1.00 70.88 282 LYS A CA 1
ATOM 2254 C C . LYS A 1 282 ? 3.528 18.152 -14.041 1.00 70.88 282 LYS A C 1
ATOM 2256 O O . LYS A 1 282 ? 2.414 17.619 -14.034 1.00 70.88 282 LYS A O 1
ATOM 2261 N N . VAL A 1 283 ? 4.361 18.141 -13.006 1.00 73.88 283 VAL A N 1
ATOM 2262 C CA . VAL A 1 283 ? 3.997 17.687 -11.662 1.00 73.88 283 VAL A CA 1
ATOM 2263 C C . VAL A 1 283 ? 3.302 18.837 -10.947 1.00 73.88 283 VAL A C 1
ATOM 2265 O O . VAL A 1 283 ? 3.827 19.948 -10.936 1.00 73.88 283 VAL A O 1
ATOM 2268 N N . LYS A 1 284 ? 2.135 18.583 -10.356 1.00 72.12 284 LYS A N 1
ATOM 2269 C CA . LYS A 1 284 ? 1.491 19.520 -9.432 1.00 72.12 284 LYS A CA 1
ATOM 2270 C C . LYS A 1 284 ? 1.572 18.954 -8.017 1.00 72.12 284 LYS A C 1
ATOM 2272 O O . LYS A 1 284 ? 1.198 17.803 -7.792 1.00 72.12 284 LYS A O 1
ATOM 2277 N N . THR A 1 285 ? 2.059 19.759 -7.081 1.00 58.31 285 THR A N 1
ATOM 2278 C CA . THR A 1 285 ? 2.090 19.476 -5.641 1.00 58.31 285 THR A CA 1
ATOM 2279 C C . THR A 1 285 ? 1.157 20.455 -4.938 1.00 58.31 285 THR A C 1
ATOM 2281 O O . THR A 1 285 ? 1.429 21.653 -4.954 1.00 58.31 285 THR A O 1
ATOM 2284 N N . GLY A 1 286 ? 0.079 19.952 -4.334 1.00 51.59 286 GLY A N 1
ATOM 2285 C CA . GLY A 1 286 ? -0.892 20.766 -3.593 1.00 51.59 286 GLY A CA 1
ATOM 2286 C C . GLY A 1 286 ? -1.816 21.635 -4.466 1.00 51.59 286 GLY A C 1
ATOM 2287 O O . GLY A 1 286 ? -1.627 21.720 -5.688 1.00 51.59 286 GLY A O 1
ATOM 2288 N N . PRO A 1 287 ? -2.839 22.258 -3.850 1.00 44.31 287 PRO A N 1
ATOM 2289 C CA . PRO A 1 287 ? -3.818 23.072 -4.552 1.00 44.31 287 PRO A CA 1
ATOM 2290 C C . PRO A 1 287 ? -3.115 24.313 -5.100 1.00 44.31 287 PRO A C 1
ATOM 2292 O O . PRO A 1 287 ? -2.676 25.188 -4.362 1.00 44.31 287 PRO A O 1
ATOM 2295 N N . SER A 1 288 ? -2.980 24.373 -6.420 1.00 37.44 288 SER A N 1
ATOM 2296 C CA . SER A 1 288 ? -2.587 25.587 -7.147 1.00 37.44 288 SER A CA 1
ATOM 2297 C C . SER A 1 288 ? -3.821 26.411 -7.521 1.00 37.44 288 SER A C 1
ATOM 2299 O O . SER A 1 288 ? -3.800 27.118 -8.518 1.00 37.44 288 SER A O 1
ATOM 2301 N N . ASP A 1 289 ? -4.876 26.308 -6.714 1.00 33.84 289 ASP A N 1
ATOM 2302 C CA . ASP A 1 289 ? -6.081 27.120 -6.782 1.00 33.84 289 ASP A CA 1
ATOM 2303 C C . ASP A 1 289 ? -6.367 27.587 -5.344 1.00 33.84 289 ASP A C 1
ATOM 2305 O O . ASP A 1 289 ? -6.334 26.754 -4.430 1.00 33.84 289 ASP A O 1
ATOM 2309 N N . PRO A 1 290 ? -6.570 28.893 -5.088 1.00 32.78 290 PRO A N 1
ATOM 2310 C CA . PRO A 1 290 ? -6.924 29.357 -3.755 1.00 32.78 290 PRO A CA 1
ATOM 2311 C C . PRO A 1 290 ? -8.223 28.666 -3.339 1.00 32.78 290 PRO A C 1
ATOM 2313 O O . PRO A 1 290 ? -9.214 28.703 -4.069 1.00 32.78 290 PRO A O 1
ATOM 2316 N N . SER A 1 291 ? -8.212 28.011 -2.175 1.00 27.17 291 SER A N 1
ATOM 2317 C CA . SER A 1 291 ? -9.426 27.501 -1.538 1.00 27.17 291 SER A CA 1
ATOM 2318 C C . SER A 1 291 ? -10.513 28.581 -1.584 1.00 27.17 291 SER A C 1
ATOM 2320 O O . SER A 1 291 ? -10.198 29.730 -1.259 1.00 27.17 291 SER A O 1
ATOM 2322 N N . PRO A 1 292 ? -11.773 28.269 -1.943 1.00 31.72 292 PRO A N 1
ATOM 2323 C CA . PRO A 1 292 ? -12.842 29.239 -1.778 1.00 31.72 292 PRO A CA 1
ATOM 2324 C C . PRO A 1 292 ? -12.914 29.574 -0.289 1.00 31.72 292 PRO A C 1
ATOM 2326 O O . PRO A 1 292 ? -13.152 28.703 0.552 1.00 31.72 292 PRO A O 1
ATOM 2329 N N . ALA A 1 293 ? -12.600 30.828 0.033 1.00 29.86 293 ALA A N 1
ATOM 2330 C CA . ALA A 1 293 ? -12.746 31.357 1.371 1.00 29.86 293 ALA A CA 1
ATOM 2331 C C . ALA A 1 293 ? -14.188 31.120 1.828 1.00 29.86 293 ALA A C 1
ATOM 2333 O O . ALA A 1 293 ? -15.135 31.314 1.065 1.00 29.86 293 ALA A O 1
ATOM 2334 N N . TYR A 1 294 ? -14.329 30.671 3.072 1.00 32.75 294 TYR A N 1
ATOM 2335 C CA . TYR A 1 294 ? -15.601 30.598 3.775 1.00 32.75 294 TYR A CA 1
ATOM 2336 C C . TYR A 1 294 ? -16.395 31.891 3.544 1.00 32.75 294 TYR A C 1
ATOM 2338 O O . TYR A 1 294 ? -15.914 32.979 3.860 1.00 32.75 294 TYR A O 1
ATOM 2346 N N . GLN A 1 295 ? -17.593 31.765 2.972 1.00 33.12 295 GLN A N 1
ATOM 2347 C CA . GLN A 1 295 ? -18.527 32.874 2.827 1.00 33.12 295 GLN A CA 1
ATOM 2348 C C . GLN A 1 295 ? -18.955 33.340 4.222 1.00 33.12 295 GLN A C 1
ATOM 2350 O O . GLN A 1 295 ? -19.606 32.602 4.959 1.00 33.12 295 GLN A O 1
ATOM 2355 N N . ALA A 1 296 ? -18.581 34.567 4.570 1.00 29.89 296 ALA A N 1
ATOM 2356 C CA . ALA A 1 296 ? -19.274 35.358 5.570 1.00 29.89 296 ALA A CA 1
ATOM 2357 C C . ALA A 1 296 ? -20.067 36.423 4.807 1.00 29.89 296 ALA A C 1
ATOM 2359 O O . ALA A 1 296 ? -19.488 37.205 4.053 1.00 29.89 296 ALA A O 1
ATOM 2360 N N . GLU A 1 297 ? -21.388 36.407 4.954 1.00 30.59 297 GLU A N 1
ATOM 2361 C CA . GLU A 1 297 ? -22.254 37.423 4.368 1.00 30.59 297 GLU A CA 1
ATOM 2362 C C . GLU A 1 297 ? -22.070 38.783 5.050 1.00 30.59 297 GLU A C 1
ATOM 2364 O O . GLU A 1 297 ? -22.108 38.882 6.276 1.00 30.59 297 GLU A O 1
ATOM 2369 N N . ALA A 1 298 ? -21.945 39.836 4.240 1.00 26.98 298 ALA A N 1
ATOM 2370 C CA . ALA A 1 298 ? -22.395 41.191 4.548 1.00 26.98 298 ALA A CA 1
ATOM 2371 C C . ALA A 1 298 ? -22.613 41.955 3.226 1.00 26.98 298 ALA A C 1
ATOM 2373 O O . ALA A 1 298 ? -21.819 41.832 2.296 1.00 26.98 298 ALA A O 1
ATOM 2374 N N . GLY A 1 299 ? -23.731 42.684 3.146 1.00 24.95 299 GLY A N 1
ATOM 2375 C CA . GLY A 1 299 ? -24.304 43.299 1.942 1.00 24.95 299 GLY A CA 1
ATOM 2376 C C . GLY A 1 299 ? -23.638 44.594 1.419 1.00 24.95 299 GLY A C 1
ATOM 2377 O O . GLY A 1 299 ? -22.458 44.831 1.661 1.00 24.95 299 GLY A O 1
ATOM 2378 N N . PRO A 1 300 ? -24.371 45.412 0.634 1.00 36.53 300 PRO A N 1
ATOM 2379 C CA . PRO A 1 300 ? -23.954 45.810 -0.714 1.00 36.53 300 PRO A CA 1
ATOM 2380 C C . PRO A 1 300 ? -23.321 47.208 -0.796 1.00 36.53 300 PRO A C 1
ATOM 2382 O O . PRO A 1 300 ? -23.714 48.115 -0.068 1.00 36.53 300 PRO A O 1
ATOM 2385 N N . SER A 1 301 ? -22.426 47.424 -1.770 1.00 25.67 301 SER A N 1
ATOM 2386 C CA . SER A 1 301 ? -22.210 48.762 -2.342 1.00 25.67 301 SER A CA 1
ATOM 2387 C C . SER A 1 301 ? -21.612 48.720 -3.760 1.00 25.67 301 SER A C 1
ATOM 2389 O O . SER A 1 301 ? -20.444 48.407 -3.956 1.00 25.67 301 SER A O 1
ATOM 2391 N N . SER A 1 302 ? -22.496 48.967 -4.727 1.00 26.25 302 SER A N 1
ATOM 2392 C CA . SER A 1 302 ? -22.447 49.967 -5.811 1.00 26.25 302 SER A CA 1
ATOM 2393 C C . SER A 1 302 ? -21.150 50.295 -6.585 1.00 26.25 302 SER A C 1
ATOM 2395 O O . SER A 1 302 ? -20.191 50.797 -6.008 1.00 26.25 302 SER A O 1
ATOM 2397 N N . ALA A 1 303 ? -21.307 50.258 -7.925 1.00 25.27 303 ALA A N 1
ATOM 2398 C CA . ALA A 1 303 ? -20.708 51.118 -8.972 1.00 25.27 303 ALA A CA 1
ATOM 2399 C C . ALA A 1 303 ? -19.211 50.900 -9.317 1.00 25.27 303 ALA A C 1
ATOM 2401 O O . ALA A 1 303 ? -18.369 50.844 -8.435 1.00 25.27 303 ALA A O 1
ATOM 2402 N N . ASN A 1 304 ? -18.749 50.806 -10.572 1.00 28.14 304 ASN A N 1
ATOM 2403 C CA . ASN A 1 304 ? -1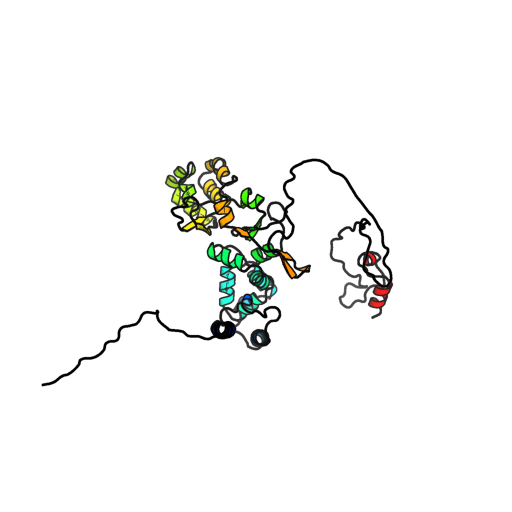9.298 51.135 -11.892 1.00 28.14 304 ASN A CA 1
ATOM 2404 C C . ASN A 1 304 ? -18.638 50.253 -12.973 1.00 28.14 304 ASN A C 1
ATOM 2406 O O . ASN A 1 304 ? -17.436 49.995 -12.918 1.00 28.14 304 ASN A O 1
ATOM 2410 N N . GLU A 1 305 ? -19.415 49.882 -13.991 1.00 29.09 305 GLU A N 1
ATOM 2411 C CA . GLU A 1 305 ? -18.926 49.423 -15.295 1.00 29.09 305 GLU A CA 1
ATOM 2412 C C . GLU A 1 305 ? -18.365 50.596 -16.117 1.00 29.09 305 GLU A C 1
ATOM 2414 O O . GLU A 1 305 ? -18.899 51.706 -16.088 1.00 29.09 305 GLU A O 1
ATOM 2419 N N . SER A 1 306 ? -17.351 50.325 -16.942 1.00 27.38 306 SER A N 1
ATOM 2420 C CA . SER A 1 306 ? -17.224 50.979 -18.246 1.00 27.38 306 SER A CA 1
ATOM 2421 C C . SER A 1 306 ? -16.637 50.010 -19.276 1.00 27.38 306 SER A C 1
ATOM 2423 O O . SER A 1 306 ? -15.482 49.590 -19.227 1.00 27.38 306 SER A O 1
ATOM 2425 N N . SER A 1 307 ? -17.506 49.623 -20.205 1.00 31.86 307 SER A N 1
ATOM 2426 C CA . SER A 1 307 ? -17.246 48.839 -21.404 1.00 31.86 307 SER A CA 1
ATOM 2427 C C . SER A 1 307 ? -16.581 49.688 -22.491 1.00 31.86 307 SER A C 1
ATOM 2429 O O . SER A 1 307 ? -17.063 50.777 -22.806 1.00 31.86 307 SER A O 1
ATOM 2431 N N . SER A 1 308 ? -15.561 49.152 -23.160 1.00 32.97 308 SER A N 1
ATOM 2432 C CA . SER A 1 308 ? -15.249 49.549 -24.538 1.00 32.97 308 SER A CA 1
ATOM 2433 C C . SER A 1 308 ? -14.762 48.334 -25.325 1.00 32.97 308 SER A C 1
ATOM 2435 O O . SER A 1 308 ? -13.624 47.891 -25.150 1.00 32.97 308 SER A O 1
ATOM 2437 N N . ASP A 1 309 ? -15.635 47.802 -26.176 1.00 37.34 309 ASP A N 1
ATOM 2438 C CA . ASP A 1 309 ? -15.341 46.726 -27.120 1.00 37.34 309 ASP A CA 1
ATOM 2439 C C . ASP A 1 309 ? -14.356 47.209 -28.196 1.00 37.34 309 ASP A C 1
ATOM 2441 O O . ASP A 1 309 ? -14.608 48.191 -28.897 1.00 37.34 309 ASP A O 1
ATOM 2445 N N . LYS A 1 310 ? -13.221 46.517 -28.346 1.00 46.78 310 LYS A N 1
ATOM 2446 C CA . LYS A 1 310 ? -12.262 46.723 -29.444 1.00 46.78 310 LYS A CA 1
ATOM 2447 C C . LYS A 1 310 ? -12.154 45.439 -30.267 1.00 46.78 310 LYS A C 1
ATOM 2449 O O . LYS A 1 310 ? -11.788 44.393 -29.740 1.00 46.78 310 LYS A O 1
ATOM 2454 N N . ILE A 1 311 ? -12.465 45.541 -31.556 1.00 50.31 311 ILE A N 1
ATOM 2455 C CA . ILE A 1 311 ? -12.339 44.475 -32.564 1.00 50.31 311 ILE A CA 1
ATOM 2456 C C . ILE A 1 311 ? -10.851 44.336 -32.964 1.00 50.31 311 ILE A C 1
ATOM 2458 O O . ILE A 1 311 ? -10.161 45.356 -33.022 1.00 50.31 311 ILE A O 1
ATOM 2462 N N . PRO A 1 312 ? -10.323 43.123 -33.229 1.00 46.41 312 PRO A N 1
ATOM 2463 C CA . PRO A 1 312 ? -8.924 42.944 -33.627 1.00 46.41 312 PRO A CA 1
ATOM 2464 C C . PRO A 1 312 ? -8.607 43.503 -35.030 1.00 46.41 312 PRO A C 1
ATOM 2466 O O . PRO A 1 312 ? -9.324 43.249 -35.997 1.00 46.41 312 PRO A O 1
ATOM 2469 N N . THR A 1 313 ? -7.484 44.225 -35.131 1.00 54.16 313 THR A N 1
ATOM 2470 C CA . THR A 1 313 ? -6.899 44.780 -36.372 1.00 54.16 313 THR A CA 1
ATOM 2471 C C . THR A 1 313 ? -5.598 44.040 -36.717 1.00 54.16 313 THR A C 1
ATOM 2473 O O . THR A 1 313 ? -4.998 43.411 -35.847 1.00 54.16 313 THR A O 1
ATOM 2476 N N . ALA A 1 314 ? -5.122 44.149 -37.964 1.00 53.16 314 ALA A N 1
ATOM 2477 C CA . ALA A 1 314 ? -3.938 43.454 -38.496 1.00 53.16 314 ALA A CA 1
ATOM 2478 C C . ALA A 1 314 ? -2.637 43.606 -37.672 1.00 53.16 314 ALA A C 1
ATOM 2480 O O . ALA A 1 314 ? -1.762 42.750 -37.759 1.00 53.16 314 ALA A O 1
ATOM 2481 N N . GLU A 1 315 ? -2.516 44.647 -36.846 1.00 51.78 315 GLU A N 1
ATOM 2482 C CA . GLU A 1 315 ? -1.352 44.866 -35.973 1.00 51.78 315 GLU A CA 1
ATOM 2483 C C . GLU A 1 315 ? -1.438 44.126 -34.624 1.00 51.78 315 GLU A C 1
ATOM 2485 O O . GLU A 1 315 ? -0.434 44.002 -33.930 1.00 51.78 315 GLU A O 1
ATOM 2490 N N . ASN A 1 316 ? -2.608 43.596 -34.247 1.00 55.50 316 ASN A N 1
ATOM 2491 C CA . ASN A 1 316 ? -2.795 42.810 -33.023 1.00 55.50 316 ASN A CA 1
ATOM 2492 C C . ASN A 1 316 ? -3.800 41.657 -33.238 1.00 55.50 316 ASN A C 1
ATOM 2494 O O . ASN A 1 316 ? -4.967 41.756 -32.848 1.00 55.50 316 ASN A O 1
ATOM 2498 N N . PRO A 1 317 ? -3.352 40.533 -33.831 1.00 56.41 317 PRO A N 1
ATOM 2499 C CA . PRO A 1 317 ? -4.230 39.445 -34.272 1.00 56.41 317 PRO A CA 1
ATOM 2500 C C . PRO A 1 317 ? -4.773 38.535 -33.151 1.00 56.41 317 PRO A C 1
ATOM 2502 O O . PRO A 1 317 ? -5.561 37.639 -33.440 1.00 56.41 317 PRO A O 1
ATOM 2505 N N . PHE A 1 318 ? -4.379 38.733 -31.885 1.00 51.88 318 PHE A N 1
ATOM 2506 C CA . PHE A 1 318 ? -4.712 37.832 -30.764 1.00 51.88 318 PHE A CA 1
ATOM 2507 C C . PHE A 1 318 ? -5.495 38.494 -29.620 1.00 51.88 318 PHE A C 1
ATOM 2509 O O . PHE A 1 318 ? -5.330 38.122 -28.459 1.00 51.88 318 PHE A O 1
ATOM 2516 N N . ASN A 1 319 ? -6.361 39.460 -29.927 1.00 52.16 319 ASN A N 1
ATOM 2517 C CA . ASN A 1 319 ? -7.306 39.996 -28.949 1.00 52.16 319 ASN A CA 1
ATOM 2518 C C . ASN A 1 319 ? -8.734 39.562 -29.311 1.00 52.16 319 ASN A C 1
ATOM 2520 O O . ASN A 1 319 ? -9.331 40.111 -30.234 1.00 52.16 319 ASN A O 1
ATOM 2524 N N . PHE A 1 320 ? -9.260 38.547 -28.620 1.00 48.75 320 PHE A N 1
ATOM 2525 C CA . PHE A 1 320 ? -10.590 37.986 -28.883 1.00 48.75 320 PHE A CA 1
ATOM 2526 C C . PHE A 1 320 ? -11.581 38.377 -27.771 1.00 48.75 320 PHE A C 1
ATOM 2528 O O . PHE A 1 320 ? -11.226 38.287 -26.592 1.00 48.75 320 PHE A O 1
ATOM 2535 N N . PRO A 1 321 ? -12.823 38.780 -28.106 1.00 47.44 321 PRO A N 1
ATOM 2536 C CA . PRO A 1 321 ? -13.824 39.158 -27.111 1.00 47.44 321 PRO A CA 1
ATOM 2537 C C . PRO A 1 321 ? -14.237 37.955 -26.249 1.00 47.44 321 PRO A C 1
ATOM 2539 O O . PRO A 1 321 ? -14.560 36.880 -26.752 1.00 47.44 321 PRO A O 1
ATOM 2542 N N . SER A 1 322 ? -14.240 38.142 -24.928 1.00 54.31 322 SER A N 1
ATOM 2543 C CA . SER A 1 322 ? -14.599 37.110 -23.945 1.00 54.31 322 SER A CA 1
ATOM 2544 C C . SER A 1 322 ? -16.104 37.086 -23.672 1.00 54.31 322 SER A C 1
ATOM 2546 O O . SER A 1 322 ? -16.530 37.351 -22.557 1.00 54.31 322 SER A O 1
ATOM 2548 N N . ALA A 1 323 ? -16.924 36.790 -24.681 1.00 52.91 323 ALA A N 1
ATOM 2549 C CA . ALA A 1 323 ? -18.338 36.463 -24.474 1.00 52.91 323 ALA A CA 1
ATOM 2550 C C . ALA A 1 323 ? -18.933 35.783 -25.714 1.00 52.91 323 ALA A C 1
ATOM 2552 O O . ALA A 1 323 ? -19.630 36.388 -26.523 1.00 52.91 323 ALA A O 1
ATOM 2553 N N . SER A 1 324 ? -18.668 34.493 -25.886 1.00 49.41 324 SER A N 1
ATOM 2554 C CA . SER A 1 324 ? -19.508 33.634 -26.723 1.00 49.41 324 SER A CA 1
ATOM 2555 C C . SER A 1 324 ? -19.552 32.253 -26.072 1.00 49.41 324 SER A C 1
ATOM 2557 O O . SER A 1 324 ? -18.487 31.721 -25.747 1.00 49.41 324 SER A O 1
ATOM 2559 N N . PRO A 1 325 ? -20.734 31.666 -25.818 1.00 50.81 325 PRO A N 1
ATOM 2560 C CA . PRO A 1 325 ? -20.801 30.320 -25.272 1.00 50.81 325 PRO A CA 1
ATOM 2561 C C . PRO A 1 325 ? -20.217 29.343 -26.300 1.00 50.81 325 PRO A C 1
ATOM 2563 O O . PRO A 1 325 ? -20.637 29.312 -27.456 1.00 50.81 325 PRO A O 1
ATOM 2566 N N . LEU A 1 326 ? -19.210 28.575 -25.881 1.00 48.81 326 LEU A N 1
ATOM 2567 C CA . LEU A 1 326 ? -18.594 27.533 -26.701 1.00 48.81 326 LEU A CA 1
ATOM 2568 C C . LEU A 1 326 ? -19.652 26.478 -27.080 1.00 48.81 326 LEU A C 1
ATOM 2570 O O . LEU A 1 326 ? -20.456 26.104 -26.221 1.00 48.81 326 LEU A O 1
ATOM 2574 N N . PRO A 1 327 ? -19.661 25.963 -28.323 1.00 43.12 327 PRO A N 1
ATOM 2575 C CA . PRO A 1 327 ? -20.582 24.900 -28.699 1.00 43.12 327 PRO A CA 1
ATOM 2576 C C . PRO A 1 327 ? -20.280 23.622 -27.904 1.00 43.12 327 PRO A C 1
ATOM 2578 O O . PRO A 1 327 ? -19.124 23.253 -27.691 1.00 43.12 327 PRO A O 1
ATOM 2581 N N . SER A 1 328 ? -21.340 22.946 -27.459 1.00 41.03 328 SER A N 1
ATOM 2582 C CA . SER A 1 328 ? -21.253 21.671 -26.746 1.00 41.03 328 SER A CA 1
ATOM 2583 C C . SER A 1 328 ? -20.773 20.572 -27.696 1.00 41.03 328 SER A C 1
ATOM 2585 O O . SER A 1 328 ? -21.382 20.355 -28.742 1.00 41.03 328 SER A O 1
ATOM 2587 N N . TYR A 1 329 ? -19.693 19.876 -27.335 1.00 38.47 329 TYR A N 1
ATOM 2588 C CA . TYR A 1 329 ? -19.217 18.705 -28.068 1.00 38.47 329 TYR A CA 1
ATOM 2589 C C . TYR A 1 329 ? -19.368 17.457 -27.200 1.00 38.47 329 TYR A C 1
ATOM 2591 O O . TYR A 1 329 ? -18.906 17.419 -26.059 1.00 38.47 329 TYR A O 1
ATOM 2599 N N . SER A 1 330 ? -20.021 16.434 -27.742 1.00 47.25 330 SER A N 1
ATOM 2600 C CA . SER A 1 330 ? -20.180 15.133 -27.093 1.00 47.25 330 SER A CA 1
ATOM 2601 C C . SER A 1 330 ? -18.905 14.303 -27.271 1.00 47.25 330 SER A C 1
ATOM 2603 O O . SER A 1 330 ? -18.422 14.133 -28.391 1.00 47.25 330 SER A O 1
ATOM 2605 N N . GLU A 1 331 ? -18.355 13.763 -26.181 1.00 44.59 331 GLU A N 1
ATOM 2606 C CA . GLU A 1 331 ? -17.244 12.808 -26.244 1.00 44.59 331 GLU A CA 1
ATOM 2607 C C . GLU A 1 331 ? -17.706 11.510 -26.924 1.00 44.59 331 GLU A C 1
ATOM 2609 O O . GLU A 1 331 ? -18.519 10.759 -26.387 1.00 44.59 331 GLU A O 1
ATOM 2614 N N . ALA A 1 332 ? -17.180 11.235 -28.120 1.00 36.66 332 ALA A N 1
ATOM 2615 C CA . ALA A 1 332 ? -17.381 9.961 -28.796 1.00 36.66 332 ALA A CA 1
ATOM 2616 C C . ALA A 1 332 ? -16.307 8.957 -28.351 1.00 36.66 332 ALA A C 1
ATOM 2618 O O . ALA A 1 332 ? -15.124 9.109 -28.658 1.00 36.66 332 ALA A O 1
ATOM 2619 N N . SER A 1 333 ? -16.755 7.926 -27.637 1.00 42.78 333 SER A N 1
ATOM 2620 C CA . SER A 1 333 ? -16.011 6.700 -27.353 1.00 42.78 333 SER A CA 1
ATOM 2621 C C . SER A 1 333 ? -15.772 5.871 -28.626 1.00 42.78 333 SER A C 1
ATOM 2623 O O . SER A 1 333 ? -16.560 5.925 -29.572 1.00 42.78 333 SER A O 1
ATOM 2625 N N . SER A 1 334 ? -14.772 4.989 -28.539 1.00 43.41 334 SER A N 1
ATOM 2626 C CA . SER A 1 334 ? -14.477 3.819 -29.388 1.00 43.41 334 SER A CA 1
ATOM 2627 C C . SER A 1 334 ? -13.502 4.042 -30.549 1.00 43.41 334 SER A C 1
ATOM 2629 O O . SER A 1 334 ? -13.627 4.974 -31.343 1.00 43.41 334 SER A O 1
ATOM 2631 N N . ALA A 1 335 ? -12.519 3.138 -30.623 1.00 52.62 335 ALA A N 1
ATOM 2632 C CA . ALA A 1 335 ? -11.563 2.988 -31.713 1.00 52.62 335 ALA A CA 1
ATOM 2633 C C . ALA A 1 335 ? -12.267 3.006 -33.080 1.00 52.62 335 ALA A C 1
ATOM 2635 O O . ALA A 1 335 ? -13.338 2.423 -33.235 1.00 52.62 335 ALA A O 1
ATOM 2636 N N . LYS A 1 336 ? -11.670 3.687 -34.062 1.00 51.44 336 LYS A N 1
ATOM 2637 C CA . LYS A 1 336 ? -12.211 3.788 -35.421 1.00 51.44 336 LYS A CA 1
ATOM 2638 C C . LYS A 1 336 ? -11.284 3.073 -36.387 1.00 51.44 336 LYS A C 1
ATOM 2640 O O . LYS A 1 336 ? -10.164 3.519 -36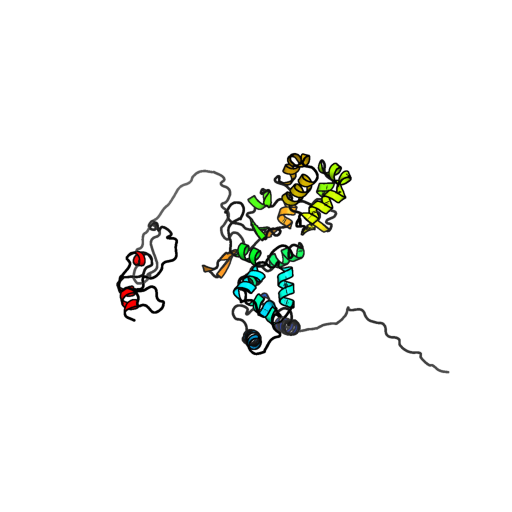.621 1.00 51.44 336 LYS A O 1
ATOM 2645 N N . GLU A 1 337 ? -11.771 1.961 -36.916 1.00 51.25 337 GLU A N 1
ATOM 2646 C CA . GLU A 1 337 ? -11.185 1.258 -38.050 1.00 51.25 337 GLU A CA 1
ATOM 2647 C C . GLU A 1 337 ? -11.320 2.144 -39.297 1.00 51.25 337 GLU A C 1
ATOM 2649 O O . GLU A 1 337 ? -12.395 2.670 -39.595 1.00 51.25 337 GLU A O 1
ATOM 2654 N N . LEU A 1 338 ? -10.210 2.368 -39.999 1.00 57.09 338 LEU A N 1
ATOM 2655 C CA . LEU A 1 338 ? -10.206 3.040 -41.295 1.00 57.09 338 LEU A CA 1
ATOM 2656 C C . LEU A 1 338 ? -10.726 2.045 -42.347 1.00 57.09 338 LEU A C 1
ATOM 2658 O O . LEU A 1 338 ? -10.152 0.962 -42.457 1.00 57.09 338 LEU A O 1
ATOM 2662 N N . PRO A 1 339 ? -11.785 2.366 -43.113 1.00 55.19 339 PRO A N 1
ATOM 2663 C CA . PRO A 1 339 ? -12.354 1.436 -44.082 1.00 55.19 339 PRO A CA 1
ATOM 2664 C C . PRO A 1 339 ? -11.368 1.191 -45.234 1.00 55.19 339 PRO A C 1
ATOM 2666 O O . PRO A 1 339 ? -11.096 2.075 -46.048 1.00 55.19 339 PRO A O 1
ATOM 2669 N N . GLN A 1 340 ? -10.819 -0.020 -45.283 1.00 64.88 340 GLN A N 1
ATOM 2670 C CA . GLN A 1 340 ? -10.056 -0.548 -46.415 1.00 64.88 340 GLN A CA 1
ATOM 2671 C C . GLN A 1 340 ? -10.994 -1.335 -47.340 1.00 64.88 340 GLN A C 1
ATOM 2673 O O . GLN A 1 340 ? -12.001 -1.874 -46.883 1.00 64.88 340 GLN A O 1
ATOM 2678 N N . GLU A 1 341 ? -10.675 -1.415 -48.635 1.00 67.69 341 GLU A N 1
ATOM 2679 C CA . GLU A 1 341 ? -11.481 -2.198 -49.595 1.00 67.69 341 GLU A CA 1
ATOM 2680 C C . GLU A 1 341 ? -11.511 -3.700 -49.262 1.00 67.69 341 GLU A C 1
ATOM 2682 O O . GLU A 1 341 ? -12.473 -4.397 -49.581 1.00 67.69 341 GLU A O 1
ATOM 2687 N N . SER A 1 342 ? -10.481 -4.196 -48.576 1.00 64.12 342 SER A N 1
ATOM 2688 C CA . SER A 1 342 ? -10.411 -5.554 -48.043 1.00 64.12 342 SER A CA 1
ATOM 2689 C C . SER A 1 342 ? -9.745 -5.555 -46.658 1.00 64.12 342 SER A C 1
ATOM 2691 O O . SER A 1 342 ? -8.938 -4.666 -46.374 1.00 64.12 342 SER A O 1
ATOM 2693 N N . PRO A 1 343 ? -10.029 -6.542 -45.788 1.00 58.28 343 PRO A N 1
ATOM 2694 C CA . PRO A 1 343 ? -9.487 -6.635 -44.427 1.00 58.28 343 PRO A CA 1
ATOM 2695 C C . PRO A 1 343 ? -8.039 -7.162 -44.417 1.00 58.28 343 PRO A C 1
ATOM 2697 O O . PRO A 1 343 ? -7.695 -8.093 -43.691 1.00 58.28 343 PRO A O 1
ATOM 2700 N N . THR A 1 344 ? -7.186 -6.586 -45.262 1.00 61.78 344 THR A N 1
ATOM 2701 C CA . THR A 1 344 ? -5.785 -6.977 -45.435 1.00 61.78 344 THR A CA 1
ATOM 2702 C C . THR A 1 344 ? -4.911 -5.746 -45.230 1.00 61.78 344 THR A C 1
ATOM 2704 O O . THR A 1 344 ? -5.190 -4.692 -45.792 1.00 61.78 344 THR A O 1
ATOM 2707 N N . GLN A 1 345 ? -3.825 -5.865 -44.460 1.00 60.94 345 GLN A N 1
ATOM 2708 C CA . GLN A 1 345 ? -3.013 -4.720 -44.013 1.00 60.94 345 GLN A CA 1
ATOM 2709 C C . GLN A 1 345 ? -2.427 -3.868 -45.159 1.00 60.94 345 GLN A C 1
ATOM 2711 O O . GLN A 1 345 ? -2.171 -2.682 -44.974 1.00 60.94 345 GLN A O 1
ATOM 2716 N N . THR A 1 346 ? -2.246 -4.453 -46.344 1.00 67.62 346 THR A N 1
ATOM 2717 C CA . THR A 1 346 ? -1.744 -3.809 -47.570 1.00 67.62 346 THR A CA 1
ATOM 2718 C C . THR A 1 346 ? -2.842 -3.340 -48.531 1.00 67.62 346 THR A C 1
ATOM 2720 O O . THR A 1 346 ? -2.532 -2.871 -49.624 1.00 67.62 346 THR A O 1
ATOM 2723 N N . SER A 1 347 ? -4.118 -3.473 -48.163 1.00 69.75 347 SER A N 1
ATOM 2724 C CA . SER A 1 347 ? -5.239 -3.069 -49.012 1.00 69.75 347 SER A CA 1
ATOM 2725 C C . SER A 1 347 ? -5.335 -1.543 -49.110 1.00 69.75 347 SER A C 1
ATOM 2727 O O . SER A 1 347 ? -5.232 -0.868 -48.077 1.00 69.75 347 SER A O 1
ATOM 2729 N N . PRO A 1 348 ? -5.597 -0.985 -50.308 1.00 70.56 348 PRO A N 1
ATOM 2730 C CA . PRO A 1 348 ? -5.845 0.442 -50.452 1.00 70.56 348 PRO A CA 1
ATOM 2731 C C . PRO A 1 348 ? -7.057 0.866 -49.614 1.00 70.56 348 PRO A C 1
ATOM 2733 O O . PRO A 1 348 ? -8.004 0.097 -49.394 1.00 70.56 348 PRO A O 1
ATOM 2736 N N . PHE A 1 349 ? -6.998 2.099 -49.116 1.00 72.25 349 PHE A N 1
ATOM 2737 C CA . PHE A 1 349 ? -8.113 2.721 -48.415 1.00 72.25 349 PHE A CA 1
ATOM 2738 C C . PHE A 1 349 ? -9.247 3.017 -49.391 1.00 72.25 349 PHE A C 1
ATOM 2740 O O . PHE A 1 349 ? -9.022 3.377 -50.547 1.00 72.25 349 PHE A O 1
ATOM 2747 N N . LEU A 1 350 ? -10.478 2.898 -48.905 1.00 73.12 350 LEU A N 1
ATOM 2748 C CA . LEU A 1 350 ? -11.662 3.169 -49.705 1.00 73.12 350 LEU A CA 1
ATOM 2749 C C . LEU A 1 350 ? -11.685 4.664 -50.076 1.00 73.12 350 LEU A C 1
ATOM 2751 O O . LEU A 1 350 ? -11.594 5.517 -49.188 1.00 73.12 350 LEU A O 1
ATOM 2755 N N . LYS A 1 351 ? -11.816 5.001 -51.371 1.00 72.19 351 LYS A N 1
ATOM 2756 C CA . LYS A 1 351 ? -11.899 6.396 -51.862 1.00 72.19 351 LYS A CA 1
ATOM 2757 C C . LYS A 1 351 ? -13.248 7.042 -51.526 1.00 72.19 351 LYS A C 1
ATOM 2759 O O . LYS A 1 351 ? -14.023 7.429 -52.396 1.00 72.19 351 LYS A O 1
ATOM 2764 N N . ALA A 1 352 ? -13.536 7.157 -50.236 1.00 74.56 352 ALA A N 1
ATOM 2765 C CA . ALA A 1 352 ? -14.721 7.795 -49.693 1.00 74.56 352 ALA A CA 1
ATOM 2766 C C . ALA A 1 352 ? -14.338 8.716 -48.531 1.00 74.56 352 ALA A C 1
ATOM 2768 O O . ALA A 1 352 ? -13.428 8.433 -47.752 1.00 74.56 352 ALA A O 1
ATOM 2769 N N . TYR A 1 353 ? -15.055 9.832 -48.409 1.00 76.81 353 TYR A N 1
ATOM 2770 C CA . TYR A 1 353 ? -14.907 10.749 -47.286 1.00 76.81 353 TYR A CA 1
ATOM 2771 C C . TYR A 1 353 ? -16.013 10.494 -46.268 1.00 76.81 353 TYR A C 1
ATOM 2773 O O . TYR A 1 353 ? -17.192 10.654 -46.584 1.00 76.81 353 TYR A O 1
ATOM 2781 N N . ALA A 1 354 ? -15.637 10.125 -45.046 1.00 76.44 354 ALA A N 1
ATOM 2782 C CA . ALA A 1 354 ? -16.578 9.999 -43.943 1.00 76.44 354 ALA A CA 1
ATOM 2783 C C . ALA A 1 354 ? -16.858 11.390 -43.336 1.00 76.44 354 ALA A C 1
ATOM 2785 O O . ALA A 1 354 ? -15.938 11.988 -42.774 1.00 76.44 354 ALA A O 1
ATOM 2786 N N . PRO A 1 355 ? -18.107 11.902 -43.353 1.00 72.81 355 PRO A N 1
ATOM 2787 C CA . PRO A 1 355 ? -18.434 13.230 -42.813 1.00 72.81 355 PRO A CA 1
ATOM 2788 C C . PRO A 1 355 ? -18.084 13.403 -41.328 1.00 72.81 355 PRO A C 1
ATOM 2790 O O . PRO A 1 355 ? -17.833 14.512 -40.866 1.00 72.81 355 PRO A O 1
ATOM 2793 N N . ALA A 1 356 ? -17.997 12.296 -40.583 1.00 72.44 356 ALA A N 1
ATOM 2794 C CA . ALA A 1 356 ? -17.560 12.280 -39.190 1.00 72.44 356 ALA A CA 1
ATOM 2795 C C . ALA A 1 356 ? -16.111 12.770 -38.988 1.00 72.44 356 ALA A C 1
ATOM 2797 O O . ALA A 1 356 ? -15.760 13.148 -37.872 1.00 72.44 356 ALA A O 1
ATOM 2798 N N . LEU A 1 357 ? -15.273 12.770 -40.033 1.00 70.50 357 LEU A N 1
ATOM 2799 C CA . LEU A 1 357 ? -13.894 13.269 -39.989 1.00 70.50 357 LEU A CA 1
ATOM 2800 C C . LEU A 1 357 ? -13.819 14.798 -39.925 1.00 70.50 357 LEU A C 1
ATOM 2802 O O . LEU A 1 357 ? -12.848 15.334 -39.389 1.00 70.50 357 LEU A O 1
ATOM 2806 N N . LEU A 1 358 ? -14.869 15.498 -40.367 1.00 72.62 358 LEU A N 1
ATOM 2807 C CA . LEU A 1 358 ? -14.959 16.952 -40.238 1.00 72.62 358 LEU A CA 1
ATOM 2808 C C . LEU A 1 358 ? -14.950 17.380 -38.764 1.00 72.62 358 LEU A C 1
ATOM 2810 O O . LEU A 1 358 ? -14.293 18.352 -38.405 1.00 72.62 358 LEU A O 1
ATOM 2814 N N . GLY A 1 359 ? -15.596 16.596 -37.894 1.00 66.12 359 GLY A N 1
ATOM 2815 C CA . GLY A 1 359 ? -15.578 16.805 -36.443 1.00 66.12 359 GLY A CA 1
ATOM 2816 C C . GLY A 1 359 ? -14.197 16.622 -35.796 1.00 66.12 359 GLY A C 1
ATOM 2817 O O . GLY A 1 359 ? -13.994 17.034 -34.660 1.00 66.12 359 GLY A O 1
ATOM 2818 N N . HIS A 1 360 ? -13.240 16.037 -36.524 1.00 71.81 360 HIS A N 1
ATOM 2819 C CA . HIS A 1 360 ? -11.835 15.899 -36.117 1.00 71.81 360 HIS A CA 1
ATOM 2820 C C . HIS A 1 360 ? -10.907 16.866 -36.869 1.00 71.81 360 HIS A C 1
ATOM 2822 O O . HIS A 1 360 ? -9.690 16.733 -36.791 1.00 71.81 360 HIS A O 1
ATOM 2828 N N . GLY A 1 361 ? -11.465 17.839 -37.599 1.00 76.06 361 GLY A N 1
ATOM 2829 C CA . GLY A 1 361 ? -10.706 18.859 -38.330 1.00 76.06 361 GLY A CA 1
ATOM 2830 C C . GLY A 1 361 ? -10.094 18.390 -39.654 1.00 76.06 361 GLY A C 1
ATOM 2831 O O . GLY A 1 361 ? -9.323 19.133 -40.255 1.00 76.06 361 GLY A O 1
ATOM 2832 N N . ILE A 1 362 ? -10.426 17.185 -40.132 1.00 78.38 362 ILE A N 1
ATOM 2833 C CA . ILE A 1 362 ? -9.919 16.654 -41.404 1.00 78.38 362 ILE A CA 1
ATOM 2834 C C . ILE A 1 362 ? -10.926 16.989 -42.506 1.00 78.38 362 ILE A C 1
ATOM 2836 O O . ILE A 1 362 ? -12.023 16.421 -42.569 1.00 78.38 362 ILE A O 1
ATOM 2840 N N . THR A 1 363 ? -10.563 17.925 -43.381 1.00 84.81 363 THR A N 1
ATOM 2841 C CA . THR A 1 363 ? -11.400 18.330 -44.516 1.00 84.81 363 THR A CA 1
ATOM 2842 C C . THR A 1 363 ? -11.381 17.275 -45.622 1.00 84.81 363 THR A C 1
ATOM 2844 O O . THR A 1 363 ? -10.448 16.478 -45.739 1.00 84.81 363 THR A O 1
ATOM 2847 N N . LYS A 1 364 ? -12.423 17.272 -46.461 1.00 79.50 364 LYS A N 1
ATOM 2848 C CA . LYS A 1 364 ? -12.533 16.354 -47.606 1.00 79.50 364 LYS A CA 1
ATOM 2849 C C . LYS A 1 364 ? -11.345 16.472 -48.566 1.00 79.50 364 LYS A C 1
ATOM 2851 O O . LYS A 1 364 ? -10.889 15.466 -49.092 1.00 79.50 364 LYS A O 1
ATOM 2856 N N . GLU A 1 365 ? -10.843 17.687 -48.757 1.00 81.75 365 GLU A N 1
ATOM 2857 C CA . GLU A 1 365 ? -9.695 17.991 -49.616 1.00 81.75 365 GLU A CA 1
ATOM 2858 C C . GLU A 1 365 ? -8.394 17.426 -49.038 1.00 81.75 365 GLU A C 1
ATOM 2860 O O . GLU A 1 365 ? -7.660 16.743 -49.744 1.00 81.75 365 GLU A O 1
ATOM 2865 N N . ALA A 1 366 ? -8.145 17.624 -47.737 1.00 82.56 366 ALA A N 1
ATOM 2866 C CA . ALA A 1 366 ? -6.972 17.071 -47.061 1.00 82.56 366 ALA A CA 1
ATOM 2867 C C . ALA A 1 366 ? -6.984 15.534 -47.049 1.00 82.56 366 ALA A C 1
ATOM 2869 O O . ALA A 1 366 ? -5.946 14.901 -47.231 1.00 82.56 366 ALA A O 1
ATOM 2870 N N . TRP A 1 367 ? -8.167 14.937 -46.871 1.00 80.62 367 TRP A N 1
ATOM 2871 C CA . TRP A 1 367 ? -8.352 13.489 -46.959 1.00 80.62 367 TRP A CA 1
ATOM 2872 C C . TRP A 1 367 ? -8.116 12.960 -48.378 1.00 80.62 367 TRP A C 1
ATOM 2874 O O . TRP A 1 367 ? -7.443 11.949 -48.542 1.00 80.62 367 TRP A O 1
ATOM 2884 N N . GLY A 1 368 ? -8.618 13.657 -49.402 1.00 78.44 368 GLY A N 1
ATOM 2885 C CA . GLY A 1 368 ? -8.373 13.309 -50.803 1.00 78.44 368 GLY A CA 1
ATOM 2886 C C . GLY A 1 368 ? -6.884 13.304 -51.144 1.00 78.44 368 GLY A C 1
ATOM 2887 O O . GLY A 1 368 ? -6.383 12.305 -51.648 1.00 78.44 368 GLY A O 1
ATOM 2888 N N . SER A 1 369 ? -6.157 14.358 -50.763 1.00 80.25 369 SER A N 1
ATOM 2889 C CA . SER A 1 369 ? -4.708 14.444 -50.983 1.00 80.25 369 SER A CA 1
ATOM 2890 C C . SER A 1 369 ? -3.918 13.338 -50.279 1.00 80.25 369 SER A C 1
ATOM 2892 O O . SER A 1 369 ? -2.907 12.896 -50.808 1.00 80.25 369 SER A O 1
ATOM 2894 N N . PHE A 1 370 ? -4.369 12.879 -49.107 1.00 78.25 370 PHE A N 1
ATOM 2895 C CA . PHE A 1 370 ? -3.745 11.764 -48.386 1.00 78.25 370 PHE A CA 1
ATOM 2896 C C . PHE A 1 370 ? -3.946 10.409 -49.083 1.00 78.25 370 PHE A C 1
ATOM 2898 O O . PHE A 1 370 ? -3.098 9.533 -48.968 1.00 78.25 370 PHE A O 1
ATOM 2905 N N . LEU A 1 371 ? -5.063 10.221 -49.791 1.00 76.56 371 LEU A N 1
ATOM 2906 C CA . LEU A 1 371 ? -5.352 8.978 -50.513 1.00 76.56 371 LEU A CA 1
ATOM 2907 C C . LEU A 1 371 ? -4.630 8.867 -51.862 1.00 76.56 371 LEU A C 1
ATOM 2909 O O . LEU A 1 371 ? -4.530 7.765 -52.399 1.00 76.56 371 LEU A O 1
ATOM 2913 N N . ASP A 1 372 ? -4.187 9.992 -52.424 1.00 68.69 372 ASP A N 1
ATOM 2914 C CA . ASP A 1 372 ? -3.519 10.050 -53.728 1.00 68.69 372 ASP A CA 1
ATOM 2915 C C . ASP A 1 372 ? -1.974 10.105 -53.624 1.00 68.69 372 ASP A C 1
ATOM 2917 O O . ASP A 1 372 ? -1.297 10.072 -54.654 1.00 68.69 372 ASP A O 1
ATOM 2921 N N . THR A 1 373 ? -1.416 10.158 -52.404 1.00 59.94 373 THR A N 1
ATOM 2922 C CA . THR A 1 373 ? 0.013 9.922 -52.086 1.00 59.94 373 THR A CA 1
ATOM 2923 C C . THR A 1 373 ? 0.277 8.473 -51.727 1.00 59.94 373 THR A C 1
ATOM 2925 O O . THR A 1 373 ? 1.311 7.940 -52.192 1.00 59.94 373 THR A O 1
#

Sequence (373 aa):
MASISAANTNSVPGPSSIPQDIIATRSQILSTCFYKRTKYYFPHHDPQVEQFSKDVYRLFSHCYKTEVPNLGILARLPQDILEGILLQLDIDSFRRFRQVSRRARYLATALLFYQRVLRHAPDALNALRRTDLSGYVSYSDVYTALMTTKCTFCGLFGDFLFLPTAERCCFQCLRTSPETALVNAARISRRQPWKGLYTDHADAITNTVESMGVRSFKTHNWDDVQKMSKTRGVLAKDLLAAYIKVDSTLEEPGRALLSPGWLHYRLAASIIFPCLNLRRGKVKTGPSDPSPAYQAEAGPSSANESSSDKIPTAENPFNFPSASPLPSYSEASSAKELPQESPTQTSPFLKAYAPALLGHGITKEAWGSFLDT